Protein AF-A0A087TES3-F1 (afdb_monomer_lite)

InterPro domains:
  IPR001590 Peptidase M12B, ADAM/reprolysin [PF01421] (26-233)
  IPR001590 Peptidase M12B, ADAM/reprolysin [PS50215] (26-233)
  IPR024079 Metallopeptidase, catalytic domain superfamily [G3DSA:3.40.390.10] (14-232)
  IPR034027 Reprolysin domain, adamalysin-type [cd04269] (26-231)

Secondary structure (DSSP, 8-state):
-----------PPP-PPPP-TTTS-EEEEEEEEE-HHHHHHHT--HHHHHHHHHHHHHHHHHHHHTTTEEEEEEEEEE-TTS-SS---S-HHHHHHHHHHHHHHTS-----SEEEEEESSPPSTT--EEE-TT-TTSTT-EEEEE---TT-HHHHHHHHHHHHHHHTTPPPBP-STTSSS-S----SSSS--TTBSSTTTTTTPPP-S--HHHHHHHHHHHHTTTTGGGGSPTT-------TTSS---TT-

Radius of gyration: 21.71 Å; chains: 1; bounding box: 46×76×68 Å

Structure (mmCIF, N/CA/C/O backbone):
data_AF-A0A087TES3-F1
#
_entry.id   AF-A0A087TES3-F1
#
loop_
_atom_site.group_PDB
_atom_site.id
_atom_site.type_symbol
_atom_site.label_atom_id
_atom_site.label_alt_id
_atom_site.label_comp_id
_atom_site.label_asym_id
_atom_site.label_entity_id
_atom_site.label_seq_id
_atom_site.pdbx_PDB_ins_code
_atom_site.Cartn_x
_atom_site.Cartn_y
_atom_site.Cartn_z
_atom_site.occupancy
_atom_site.B_iso_or_equiv
_atom_site.auth_seq_id
_atom_site.auth_comp_id
_atom_site.auth_asym_id
_atom_site.auth_atom_id
_atom_site.pdbx_PDB_model_num
ATOM 1 N N . MET A 1 1 ? -0.350 -56.317 -49.310 1.00 41.78 1 MET A N 1
ATOM 2 C CA . MET A 1 1 ? 0.599 -55.662 -48.391 1.00 41.78 1 MET A CA 1
ATOM 3 C C . MET A 1 1 ? 1.110 -54.421 -49.113 1.00 41.78 1 MET A C 1
ATOM 5 O O . MET A 1 1 ? 1.985 -54.574 -49.940 1.00 41.78 1 MET A O 1
ATOM 9 N N . HIS A 1 2 ? 0.482 -53.255 -48.928 1.00 31.23 2 HIS A N 1
ATOM 10 C CA . HIS A 1 2 ? 1.019 -51.956 -49.359 1.00 31.23 2 HIS A CA 1
ATOM 11 C C . HIS A 1 2 ? 0.448 -50.851 -48.466 1.00 31.23 2 HIS A C 1
ATOM 13 O O . HIS A 1 2 ? -0.706 -50.909 -48.043 1.00 31.23 2 HIS A O 1
ATOM 19 N N . GLU A 1 3 ? 1.343 -49.942 -48.106 1.00 33.75 3 GLU A N 1
ATOM 20 C CA . GLU A 1 3 ? 1.380 -49.150 -46.883 1.00 33.75 3 GLU A CA 1
ATOM 21 C C . GLU A 1 3 ? 0.480 -47.912 -46.910 1.00 33.75 3 GLU A C 1
ATOM 23 O O . GLU A 1 3 ? 0.323 -47.236 -47.926 1.00 33.75 3 GLU A O 1
ATOM 28 N N . TRP A 1 4 ? -0.062 -47.588 -45.738 1.00 35.50 4 TRP A N 1
ATOM 29 C CA . TRP A 1 4 ? -0.696 -46.311 -45.444 1.00 35.50 4 TRP A CA 1
ATOM 30 C C . TRP A 1 4 ? 0.383 -45.247 -45.227 1.00 35.50 4 TRP A C 1
ATOM 32 O O . TRP A 1 4 ? 1.242 -45.403 -44.364 1.00 35.50 4 TRP A O 1
ATOM 42 N N . GLY A 1 5 ? 0.314 -44.140 -45.966 1.00 35.38 5 GLY A N 1
ATOM 43 C CA . GLY A 1 5 ? 1.237 -43.016 -45.820 1.00 35.38 5 GLY A CA 1
ATOM 44 C C . GLY A 1 5 ? 0.529 -41.675 -45.962 1.00 35.38 5 GLY A C 1
ATOM 45 O O . GLY A 1 5 ? 0.736 -40.966 -46.944 1.00 35.38 5 GLY A O 1
ATOM 46 N N . PHE A 1 6 ? -0.303 -41.306 -44.983 1.00 42.19 6 PHE A N 1
ATOM 47 C CA . PHE A 1 6 ? -0.777 -39.928 -44.848 1.00 42.19 6 PHE A CA 1
ATOM 48 C C . PHE A 1 6 ? 0.408 -39.038 -44.455 1.00 42.19 6 PHE A C 1
ATOM 50 O O . PHE A 1 6 ? 0.826 -39.002 -43.299 1.00 42.19 6 PHE A O 1
ATOM 57 N N . LYS A 1 7 ? 0.966 -38.302 -45.421 1.00 41.94 7 LYS A N 1
ATOM 58 C CA . LYS A 1 7 ? 1.893 -37.201 -45.139 1.00 41.94 7 LYS A CA 1
ATOM 59 C C . LYS A 1 7 ? 1.103 -36.055 -44.506 1.00 41.94 7 LYS A C 1
ATOM 61 O O . LYS A 1 7 ? 0.568 -35.197 -45.202 1.00 41.94 7 LYS A O 1
ATOM 66 N N . GLN A 1 8 ? 1.024 -36.047 -43.178 1.00 44.81 8 GLN A N 1
ATOM 67 C CA . GLN A 1 8 ? 0.614 -34.870 -42.419 1.00 44.81 8 GLN A CA 1
ATOM 68 C C . GLN A 1 8 ? 1.648 -33.765 -42.667 1.00 44.81 8 GLN A C 1
ATOM 70 O O . GLN A 1 8 ? 2.772 -33.806 -42.162 1.00 44.81 8 GLN A O 1
ATOM 75 N N . PHE A 1 9 ? 1.278 -32.774 -43.475 1.00 42.38 9 PHE A N 1
ATOM 76 C CA . PHE A 1 9 ? 2.000 -31.512 -43.544 1.00 42.38 9 PHE A CA 1
ATOM 77 C C . PHE A 1 9 ? 1.893 -30.844 -42.173 1.00 42.38 9 PHE A C 1
ATOM 79 O O . PHE A 1 9 ? 0.874 -30.252 -41.825 1.00 42.38 9 PHE A O 1
ATOM 86 N N . ARG A 1 10 ? 2.945 -30.976 -41.363 1.00 44.25 10 ARG A N 1
ATOM 87 C CA . ARG A 1 10 ? 3.085 -30.270 -40.091 1.00 44.25 10 ARG A CA 1
ATOM 88 C C . ARG A 1 10 ? 3.356 -28.799 -40.416 1.00 44.25 10 ARG A C 1
ATOM 90 O O . ARG A 1 10 ? 4.508 -28.387 -40.543 1.00 44.25 10 ARG A O 1
ATOM 97 N N . ILE A 1 11 ? 2.290 -28.028 -40.633 1.00 49.66 11 ILE A N 1
ATOM 98 C CA . ILE A 1 11 ? 2.357 -26.567 -40.719 1.00 49.66 11 ILE A CA 1
ATOM 99 C C . ILE A 1 11 ? 2.971 -26.112 -39.395 1.00 49.66 11 ILE A C 1
ATOM 101 O O . ILE A 1 11 ? 2.380 -26.306 -38.334 1.00 49.66 11 ILE A O 1
ATOM 105 N N . ARG A 1 12 ? 4.204 -25.592 -39.432 1.00 45.44 12 ARG A N 1
ATOM 106 C CA . ARG A 1 12 ? 4.802 -24.974 -38.247 1.00 45.44 12 ARG A CA 1
ATOM 107 C C . ARG A 1 12 ? 3.881 -23.815 -37.861 1.00 45.44 12 ARG A C 1
ATOM 109 O O . ARG A 1 12 ? 3.647 -22.967 -38.726 1.00 45.44 12 ARG A O 1
ATOM 116 N N . PRO A 1 13 ? 3.337 -23.769 -36.632 1.00 52.22 13 PRO A N 1
ATOM 117 C CA . PRO A 1 13 ? 2.572 -22.608 -36.215 1.00 52.22 13 PRO A CA 1
ATOM 118 C C . PRO A 1 13 ? 3.471 -21.376 -36.380 1.00 52.22 13 PRO A C 1
ATOM 120 O O . PRO A 1 13 ? 4.676 -21.470 -36.109 1.00 52.22 13 PRO A O 1
ATOM 123 N N . PRO A 1 14 ? 2.940 -20.245 -36.875 1.00 48.09 14 PRO A N 1
ATOM 124 C CA . PRO A 1 14 ? 3.724 -19.024 -36.973 1.00 48.09 14 PRO A CA 1
ATOM 125 C C . PRO A 1 14 ? 4.332 -18.735 -35.600 1.00 48.09 14 PRO A C 1
ATOM 127 O O . PRO A 1 14 ? 3.655 -18.878 -34.580 1.00 48.09 14 PRO A O 1
ATOM 130 N N . THR A 1 15 ? 5.615 -18.372 -35.562 1.00 49.16 15 THR A N 1
ATOM 131 C CA . THR A 1 15 ? 6.293 -17.943 -34.334 1.00 49.16 15 THR A CA 1
ATOM 132 C C . THR A 1 15 ? 5.505 -16.786 -33.731 1.00 49.16 15 THR A C 1
ATOM 134 O O . THR A 1 15 ? 5.569 -15.657 -34.218 1.00 49.16 15 THR A O 1
ATOM 137 N N . ARG A 1 16 ? 4.687 -17.089 -32.719 1.00 54.03 16 ARG A N 1
ATOM 138 C CA . ARG A 1 16 ? 3.768 -16.136 -32.099 1.00 54.03 16 ARG A CA 1
ATOM 139 C C . ARG A 1 16 ? 4.600 -15.186 -31.242 1.00 54.03 16 ARG A C 1
ATOM 141 O O . ARG A 1 16 ? 5.299 -15.614 -30.326 1.00 54.03 16 ARG A O 1
ATOM 148 N N . ILE A 1 17 ? 4.564 -13.900 -31.575 1.00 56.28 17 ILE A N 1
ATOM 149 C CA . ILE A 1 17 ? 5.279 -12.853 -30.842 1.00 56.28 17 ILE A CA 1
ATOM 150 C C . ILE A 1 17 ? 4.643 -12.746 -29.447 1.00 56.28 17 ILE A C 1
ATOM 152 O 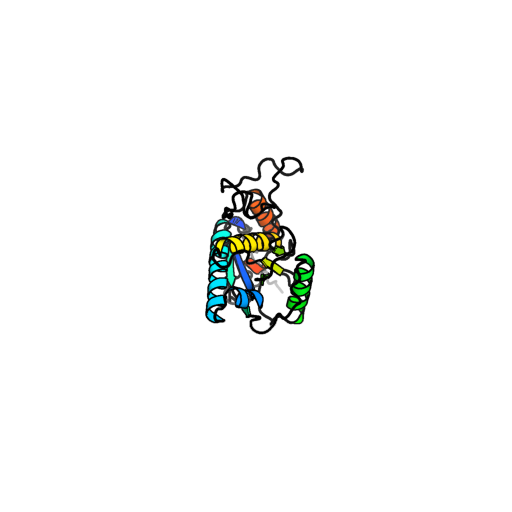O . ILE A 1 17 ? 3.428 -12.567 -29.341 1.00 56.28 17 ILE A O 1
ATOM 156 N N . LYS A 1 18 ? 5.438 -12.883 -28.373 1.00 59.34 18 LYS A N 1
ATOM 157 C CA . LYS A 1 18 ? 4.962 -12.630 -27.001 1.00 59.34 18 LYS A CA 1
ATOM 158 C C . LYS A 1 18 ? 4.405 -11.204 -26.940 1.00 59.34 18 LYS A C 1
ATOM 160 O O . LYS A 1 18 ? 5.084 -10.274 -27.372 1.00 59.34 18 LYS A O 1
ATOM 165 N N . ARG A 1 19 ? 3.178 -11.032 -26.431 1.00 65.38 19 ARG A N 1
ATOM 166 C CA . ARG A 1 19 ? 2.572 -9.700 -26.265 1.00 65.38 19 ARG A CA 1
ATOM 167 C C . ARG A 1 19 ? 3.474 -8.844 -25.376 1.00 65.38 19 ARG A C 1
ATOM 169 O O . ARG A 1 19 ? 4.011 -9.336 -24.386 1.00 65.38 19 ARG A O 1
ATOM 176 N N . ASP A 1 20 ? 3.642 -7.578 -25.738 1.00 77.69 20 ASP A N 1
ATOM 177 C CA . ASP A 1 20 ? 4.423 -6.644 -24.936 1.00 77.69 20 ASP A CA 1
ATOM 178 C C . ASP A 1 20 ? 3.703 -6.389 -23.606 1.00 77.69 20 ASP A C 1
ATOM 180 O O . ASP A 1 20 ? 2.611 -5.821 -23.585 1.00 77.69 20 ASP A O 1
ATOM 184 N N . VAL A 1 21 ? 4.320 -6.796 -22.493 1.00 79.19 21 VAL A N 1
ATOM 185 C CA . VAL A 1 21 ? 3.784 -6.630 -21.127 1.00 79.19 21 VAL A CA 1
ATOM 186 C C . VAL A 1 21 ? 3.430 -5.175 -20.795 1.00 79.19 21 VAL A C 1
ATOM 188 O O . VAL A 1 21 ? 2.586 -4.921 -19.939 1.00 79.19 21 VAL A O 1
ATOM 191 N N . ARG A 1 22 ? 4.027 -4.209 -21.507 1.00 80.00 22 ARG A N 1
ATOM 192 C CA . ARG A 1 22 ? 3.742 -2.773 -21.366 1.00 80.00 22 ARG A CA 1
ATOM 193 C C . ARG A 1 22 ? 2.363 -2.373 -21.899 1.00 80.00 22 ARG A C 1
ATOM 195 O O . ARG A 1 22 ? 1.787 -1.399 -21.420 1.00 80.00 22 ARG A O 1
ATOM 202 N N . GLN A 1 23 ? 1.848 -3.100 -22.890 1.00 80.69 23 GLN A N 1
ATOM 203 C CA . GLN A 1 23 ? 0.611 -2.767 -23.609 1.00 80.69 23 GLN A CA 1
ATOM 204 C C . GLN A 1 23 ? -0.625 -3.485 -23.058 1.00 80.69 23 GLN A C 1
ATOM 206 O O . GLN A 1 23 ? -1.748 -3.146 -23.420 1.00 80.69 23 GLN A O 1
ATOM 211 N N . VAL A 1 24 ? -0.431 -4.492 -22.208 1.00 86.81 24 VAL A N 1
ATOM 212 C CA . VAL A 1 24 ? -1.524 -5.269 -21.620 1.00 86.81 24 VAL A CA 1
ATOM 213 C C . VAL A 1 24 ? -1.997 -4.587 -20.336 1.00 86.81 24 VAL A C 1
ATOM 215 O O . VAL A 1 24 ? -1.185 -4.047 -19.582 1.00 86.81 24 VAL A O 1
ATOM 218 N N . TYR A 1 25 ? -3.310 -4.604 -20.095 1.00 90.06 25 TYR A N 1
ATOM 219 C CA . TYR A 1 25 ? -3.882 -4.193 -18.814 1.00 90.06 25 TYR A CA 1
ATOM 220 C C . TYR A 1 25 ? -3.610 -5.249 -17.751 1.00 90.06 25 TYR A C 1
ATOM 222 O O . TYR A 1 25 ? -3.813 -6.437 -17.995 1.00 90.06 25 TYR A O 1
ATOM 230 N N . LYS A 1 26 ? -3.177 -4.790 -16.581 1.00 94.06 26 LYS A N 1
ATOM 231 C CA . LYS A 1 26 ? -2.996 -5.613 -15.389 1.00 94.06 26 LYS A CA 1
ATOM 232 C C . LYS A 1 26 ? -4.057 -5.246 -14.356 1.00 94.06 26 LYS A C 1
ATOM 234 O O . LYS A 1 26 ? -4.513 -4.101 -14.333 1.00 94.06 26 LYS A O 1
ATOM 239 N N . PHE A 1 27 ? -4.424 -6.183 -13.501 1.00 95.81 27 PHE A N 1
ATOM 240 C CA . PHE A 1 27 ? -5.359 -5.993 -12.401 1.00 95.81 27 PHE A CA 1
ATOM 241 C C . PHE A 1 27 ? -4.704 -6.503 -11.124 1.00 95.81 27 PHE A C 1
ATOM 243 O O . PHE A 1 27 ? -4.089 -7.554 -11.146 1.00 95.81 27 PHE A O 1
ATOM 250 N N . ILE A 1 28 ? -4.797 -5.734 -10.046 1.00 97.50 28 ILE A N 1
ATOM 251 C CA . ILE A 1 28 ? -4.399 -6.145 -8.703 1.00 97.50 28 ILE A CA 1
ATOM 252 C C . ILE A 1 28 ? -5.690 -6.420 -7.940 1.00 97.50 28 ILE A C 1
ATOM 254 O O . ILE A 1 28 ? -6.452 -5.490 -7.654 1.00 97.50 28 ILE A O 1
ATOM 258 N N . GLU A 1 29 ? -5.934 -7.685 -7.626 1.00 97.25 29 GLU A N 1
ATOM 259 C CA . GLU A 1 29 ? -7.001 -8.145 -6.743 1.00 97.25 29 GLU A CA 1
ATOM 260 C C . GLU A 1 29 ? -6.565 -7.956 -5.283 1.00 97.25 29 GLU A C 1
ATOM 262 O O . GLU A 1 29 ? -5.797 -8.737 -4.720 1.00 97.25 29 GLU A O 1
ATOM 267 N N . LEU A 1 30 ? -7.033 -6.876 -4.661 1.00 97.94 30 LEU A N 1
ATOM 268 C CA . LEU A 1 30 ? -6.617 -6.457 -3.329 1.00 97.94 30 LEU A CA 1
ATOM 269 C C . LEU A 1 30 ? -7.603 -6.932 -2.257 1.00 97.94 30 LEU A C 1
ATOM 271 O O . LEU A 1 30 ? -8.801 -6.638 -2.320 1.00 97.94 30 LEU A O 1
ATOM 275 N N . ALA A 1 31 ? -7.089 -7.606 -1.230 1.00 97.88 31 ALA A N 1
ATOM 276 C CA . ALA A 1 31 ? -7.796 -7.772 0.034 1.00 97.88 31 ALA A CA 1
ATOM 277 C C . ALA A 1 31 ? -7.446 -6.621 0.978 1.00 97.88 31 ALA A C 1
ATOM 279 O O . ALA A 1 31 ? -6.282 -6.402 1.305 1.00 97.88 31 ALA A O 1
ATOM 280 N N . LEU A 1 32 ? -8.462 -5.899 1.427 1.00 98.50 32 LEU A N 1
ATOM 281 C CA . LEU A 1 32 ? -8.322 -4.771 2.330 1.00 98.50 32 LEU A CA 1
ATOM 282 C C . LEU A 1 32 ? -8.654 -5.192 3.761 1.00 98.50 32 LEU A C 1
ATOM 284 O O . LEU A 1 32 ? -9.702 -5.788 4.011 1.00 98.50 32 LEU A O 1
ATOM 288 N N . VAL A 1 33 ? -7.793 -4.822 4.699 1.00 98.44 33 VAL A N 1
ATOM 289 C CA . VAL A 1 33 ? -8.032 -4.945 6.136 1.00 98.44 33 VAL A CA 1
ATOM 290 C C . VAL A 1 33 ? -8.049 -3.545 6.745 1.00 98.44 33 VAL A C 1
ATOM 292 O O . VAL A 1 33 ? -7.185 -2.722 6.442 1.00 98.44 33 VAL A O 1
ATOM 295 N N . ILE A 1 34 ? -9.044 -3.267 7.582 1.00 98.44 34 ILE A N 1
ATOM 296 C CA . ILE A 1 34 ? -9.235 -1.976 8.252 1.00 98.44 34 ILE A CA 1
ATOM 297 C C . ILE A 1 34 ? -9.207 -2.223 9.760 1.00 98.44 34 ILE A C 1
ATOM 299 O O . ILE A 1 34 ? -10.064 -2.954 10.274 1.00 98.44 34 ILE A O 1
ATOM 303 N N . ASP A 1 35 ? -8.220 -1.641 10.442 1.00 97.75 35 ASP A N 1
ATOM 304 C CA . ASP A 1 35 ? -8.009 -1.829 11.881 1.00 97.75 35 ASP A CA 1
ATOM 305 C C . ASP A 1 35 ? -9.047 -1.093 12.741 1.00 97.75 35 ASP A C 1
ATOM 307 O O . ASP A 1 35 ? -9.858 -0.315 12.239 1.00 97.75 35 ASP A O 1
ATOM 311 N N . GLN A 1 36 ? -9.042 -1.349 14.048 1.00 97.19 36 GLN A N 1
ATOM 312 C CA . GLN A 1 36 ? -9.956 -0.706 14.989 1.00 97.19 36 GLN A CA 1
ATOM 313 C C . GLN A 1 36 ? -9.752 0.815 15.048 1.00 97.19 36 GLN A C 1
ATOM 315 O O . GLN A 1 36 ? -10.733 1.563 15.087 1.00 97.19 36 GLN A O 1
ATOM 320 N N . ALA A 1 37 ? -8.502 1.285 15.016 1.00 96.81 37 ALA A N 1
ATOM 321 C CA . ALA A 1 37 ? -8.183 2.705 15.148 1.00 96.81 37 ALA A CA 1
ATOM 322 C C . ALA A 1 37 ? -8.759 3.548 13.998 1.00 96.81 37 ALA A C 1
ATOM 324 O O . ALA A 1 37 ? -9.164 4.689 14.215 1.00 96.81 37 ALA A O 1
ATOM 325 N N . MET A 1 38 ? -8.892 2.984 12.792 1.00 96.69 38 MET A N 1
ATOM 326 C CA . MET A 1 38 ? -9.598 3.633 11.679 1.00 96.69 38 MET A CA 1
ATOM 327 C C . MET A 1 38 ? -11.049 4.002 12.020 1.00 96.69 38 MET A C 1
ATOM 329 O O . MET A 1 38 ? -11.531 5.045 11.568 1.00 96.69 38 MET A O 1
ATOM 333 N N . PHE A 1 39 ? -11.742 3.174 12.811 1.00 96.25 39 PHE A N 1
ATOM 334 C CA . PHE A 1 39 ? -13.114 3.441 13.258 1.00 96.25 39 PHE A CA 1
ATOM 335 C C . PHE A 1 39 ? -13.146 4.458 14.399 1.00 96.25 39 PHE A C 1
ATOM 337 O O . PHE A 1 39 ? -13.971 5.373 14.382 1.00 96.25 39 PHE A O 1
ATOM 344 N N . GLU A 1 40 ? -12.235 4.324 15.362 1.00 95.31 40 GLU A N 1
ATOM 345 C CA . GLU A 1 40 ? -12.148 5.210 16.528 1.00 95.31 40 GLU A CA 1
ATOM 346 C C . GLU A 1 40 ? -11.819 6.650 16.120 1.00 95.31 40 GLU A C 1
ATOM 348 O O . GLU A 1 40 ? -12.511 7.579 16.536 1.00 95.31 40 GLU A O 1
ATOM 353 N N . ASN A 1 41 ? -10.838 6.838 15.234 1.00 95.12 41 ASN A N 1
ATOM 354 C CA . ASN A 1 41 ? -10.397 8.163 14.793 1.00 95.12 41 ASN A CA 1
ATOM 355 C C . ASN A 1 41 ? -11.465 8.913 13.983 1.00 95.12 41 ASN A C 1
ATOM 357 O O . ASN A 1 41 ? -11.514 10.141 14.015 1.00 95.12 41 ASN A O 1
ATOM 361 N N . ARG A 1 42 ? -12.323 8.188 13.255 1.00 93.56 42 ARG A N 1
ATOM 362 C CA . ARG A 1 42 ? -13.414 8.775 12.456 1.00 93.56 42 ARG A CA 1
ATOM 363 C C . ARG A 1 42 ? -14.704 8.971 13.243 1.00 93.56 42 ARG A C 1
ATOM 365 O O . ARG A 1 42 ? -15.580 9.687 12.765 1.00 93.56 42 ARG A O 1
ATOM 372 N N . ASN A 1 43 ? -14.852 8.317 14.399 1.00 91.00 43 ASN A N 1
ATOM 373 C CA . ASN A 1 43 ? -16.085 8.299 15.193 1.00 91.00 43 ASN A CA 1
ATOM 374 C C . ASN A 1 43 ? -17.346 8.086 14.325 1.00 91.00 43 ASN A C 1
ATOM 376 O O . ASN A 1 43 ? -18.330 8.818 14.429 1.00 91.00 43 ASN A O 1
ATOM 380 N N . SER A 1 44 ? -17.262 7.126 13.402 1.00 89.56 44 SER A N 1
ATOM 381 C CA . SER A 1 44 ? -18.227 6.933 12.314 1.00 89.56 44 SER A CA 1
ATOM 382 C C . SER A 1 44 ? -18.719 5.490 12.245 1.00 89.56 44 SER A C 1
ATOM 384 O O . SER A 1 44 ? -18.156 4.573 12.850 1.00 89.56 44 SER A O 1
ATOM 386 N N . THR A 1 45 ? -19.799 5.270 11.501 1.00 93.06 45 THR A N 1
ATOM 387 C CA . THR A 1 45 ? -20.369 3.936 11.311 1.00 93.06 45 THR A CA 1
ATOM 388 C C . THR A 1 45 ? -19.457 3.049 10.464 1.00 93.06 45 THR A C 1
ATOM 390 O O . THR A 1 45 ? -18.647 3.515 9.663 1.00 93.06 45 THR A O 1
ATOM 393 N N . ARG A 1 46 ? -19.643 1.727 10.570 1.00 94.38 46 ARG A N 1
ATOM 394 C CA . ARG A 1 46 ? -18.904 0.760 9.745 1.00 94.38 46 ARG A CA 1
ATOM 395 C C . ARG A 1 46 ? -19.022 1.054 8.246 1.00 94.38 46 ARG A C 1
ATOM 397 O O . ARG A 1 46 ? -18.049 0.887 7.521 1.00 94.38 46 ARG A O 1
ATOM 404 N N . ALA A 1 47 ? -20.204 1.465 7.788 1.00 94.94 47 ALA A N 1
ATOM 405 C CA . ALA A 1 47 ? -20.451 1.753 6.379 1.00 94.94 47 ALA A CA 1
ATOM 406 C C . ALA A 1 47 ? -19.661 2.977 5.894 1.00 94.94 47 ALA A C 1
ATOM 408 O O . ALA A 1 47 ? -19.091 2.934 4.807 1.00 94.94 47 ALA A O 1
ATOM 409 N N . GLU A 1 48 ? -19.581 4.029 6.709 1.00 95.00 48 GLU A N 1
ATOM 410 C CA . GLU A 1 48 ? -18.828 5.248 6.392 1.00 95.00 48 GLU A CA 1
ATOM 411 C C . GLU A 1 48 ? -17.324 4.974 6.341 1.00 95.00 48 GLU A C 1
ATOM 413 O O . GLU A 1 48 ? -16.684 5.305 5.351 1.00 95.00 48 GLU A O 1
ATOM 418 N N . VAL A 1 49 ? -16.774 4.264 7.331 1.00 96.38 49 VAL A N 1
ATOM 419 C CA . VAL A 1 49 ? -15.337 3.928 7.357 1.00 96.38 49 VAL A CA 1
ATOM 420 C C . VAL A 1 49 ? -14.946 3.037 6.174 1.00 96.38 49 VAL A C 1
ATOM 422 O O . VAL A 1 49 ? -13.895 3.233 5.566 1.00 96.38 49 VAL A O 1
ATOM 425 N N . VAL A 1 50 ? -15.799 2.077 5.797 1.00 96.62 50 VAL A N 1
ATOM 426 C CA . VAL A 1 50 ? -15.575 1.271 4.587 1.00 96.62 50 VAL A CA 1
ATOM 427 C C . VAL A 1 50 ? -15.663 2.143 3.333 1.00 96.62 50 VAL A C 1
ATOM 429 O O . VAL A 1 50 ? -14.809 2.022 2.461 1.00 96.62 50 VAL A O 1
ATOM 432 N N . SER A 1 51 ? -16.649 3.038 3.236 1.00 95.56 51 SER A N 1
ATOM 433 C CA . SER A 1 51 ? -16.782 3.970 2.108 1.00 95.56 51 SER A CA 1
ATOM 434 C C . SER A 1 51 ? -15.550 4.868 1.956 1.00 95.56 51 SER A C 1
ATOM 436 O O . SER A 1 51 ? -15.055 5.053 0.845 1.00 95.56 51 SER A O 1
ATOM 438 N N . ASP A 1 52 ? -15.010 5.387 3.056 1.00 95.44 52 ASP A N 1
ATOM 439 C CA . ASP A 1 52 ? -13.770 6.168 3.078 1.00 95.44 52 ASP A CA 1
ATOM 440 C C . ASP A 1 52 ? -12.571 5.349 2.600 1.00 95.44 52 ASP A C 1
ATOM 442 O O . ASP A 1 52 ? -11.805 5.795 1.745 1.00 95.44 52 ASP A O 1
ATOM 446 N N . ALA A 1 53 ? -12.429 4.115 3.085 1.00 97.12 53 ALA A N 1
ATOM 447 C CA . ALA A 1 53 ? -11.344 3.240 2.660 1.00 97.12 53 ALA A CA 1
ATOM 448 C C . ALA A 1 53 ? -11.432 2.885 1.162 1.00 97.12 53 ALA A C 1
ATOM 450 O O . ALA A 1 53 ? -10.416 2.824 0.469 1.00 97.12 53 ALA A O 1
ATOM 451 N N . ILE A 1 54 ? -12.643 2.723 0.622 1.00 96.06 54 ILE A N 1
ATOM 452 C CA . ILE A 1 54 ? -12.851 2.551 -0.822 1.00 96.06 54 ILE A CA 1
ATOM 453 C C . ILE A 1 54 ? -12.509 3.833 -1.598 1.00 96.06 54 ILE A C 1
ATOM 455 O O . ILE A 1 54 ? -11.930 3.743 -2.679 1.00 96.06 54 ILE A O 1
ATOM 459 N N . GLN A 1 55 ? -12.801 5.025 -1.067 1.00 95.88 55 GLN A N 1
ATOM 460 C CA . GLN A 1 55 ? -12.385 6.291 -1.689 1.00 95.88 55 GLN A CA 1
ATOM 461 C C . GLN A 1 55 ? -10.859 6.419 -1.762 1.00 95.88 55 GLN A C 1
ATOM 463 O O . GLN A 1 55 ? -10.334 6.764 -2.821 1.00 95.88 55 GLN A O 1
ATOM 468 N N . ILE A 1 56 ? -10.150 6.055 -0.690 1.00 97.44 56 ILE A N 1
ATOM 469 C CA . ILE A 1 56 ? -8.682 5.966 -0.679 1.00 97.44 56 ILE A CA 1
ATOM 470 C C . ILE A 1 56 ? -8.200 5.042 -1.807 1.00 97.44 56 ILE A C 1
ATOM 472 O O . ILE A 1 56 ? -7.329 5.412 -2.595 1.00 97.44 56 ILE A O 1
ATOM 476 N N . LEU A 1 57 ? -8.798 3.856 -1.949 1.00 97.69 57 LEU A N 1
ATOM 477 C CA . LEU A 1 57 ? -8.402 2.899 -2.985 1.00 97.69 57 LEU A CA 1
ATOM 478 C C . LEU A 1 57 ? -8.794 3.322 -4.407 1.00 97.69 57 LEU A C 1
ATOM 480 O O . LEU A 1 57 ? -8.117 2.937 -5.359 1.00 97.69 57 LEU A O 1
ATOM 484 N N . ASN A 1 58 ? -9.813 4.164 -4.579 1.00 96.31 58 ASN A N 1
ATOM 485 C CA . ASN A 1 58 ? -10.096 4.792 -5.871 1.00 96.31 58 ASN A CA 1
ATOM 486 C C . ASN A 1 58 ? -8.966 5.750 -6.291 1.00 96.31 58 ASN A C 1
ATOM 488 O O . ASN A 1 58 ? -8.629 5.805 -7.476 1.00 96.31 58 ASN A O 1
ATOM 492 N N . CYS A 1 59 ? -8.344 6.466 -5.345 1.00 96.12 59 CYS A N 1
ATOM 493 C CA . CYS A 1 59 ? -7.132 7.249 -5.613 1.00 96.12 59 CYS A CA 1
ATOM 494 C C . CYS A 1 59 ? -5.953 6.337 -5.986 1.00 96.12 59 CYS A C 1
ATOM 496 O O . CYS A 1 59 ? -5.257 6.616 -6.959 1.00 96.12 59 CYS A O 1
ATOM 498 N N . VAL A 1 60 ? -5.784 5.208 -5.290 1.00 97.94 60 VAL A N 1
ATOM 499 C CA . VAL A 1 60 ? -4.765 4.197 -5.631 1.00 97.94 60 VAL A CA 1
ATOM 500 C C . VAL A 1 60 ? -4.963 3.660 -7.059 1.00 97.94 60 VAL A C 1
ATOM 502 O O . VAL A 1 60 ? -4.016 3.644 -7.846 1.00 97.94 60 VAL A O 1
ATOM 505 N N . ASP A 1 61 ? -6.190 3.281 -7.447 1.00 96.94 61 ASP A N 1
ATOM 506 C CA . ASP A 1 61 ? -6.507 2.863 -8.827 1.00 96.94 61 ASP A CA 1
ATOM 507 C C . ASP A 1 61 ? -6.157 3.966 -9.832 1.00 96.94 61 ASP A C 1
ATOM 509 O O . ASP A 1 61 ? -5.593 3.683 -10.888 1.00 96.94 61 ASP A O 1
ATOM 513 N N . MET A 1 62 ? -6.449 5.230 -9.509 1.00 95.94 62 MET A N 1
ATOM 514 C CA . MET A 1 62 ? -6.100 6.363 -10.365 1.00 95.94 62 MET A CA 1
ATOM 515 C C . MET A 1 62 ? -4.586 6.470 -10.594 1.00 95.94 62 MET A C 1
ATOM 517 O O . MET A 1 62 ? -4.173 6.680 -11.735 1.00 95.94 62 MET A O 1
ATOM 521 N N . TYR A 1 63 ? -3.764 6.282 -9.561 1.00 95.50 63 TYR A N 1
ATOM 522 C CA . TYR A 1 63 ? -2.305 6.355 -9.685 1.00 95.50 63 TYR A CA 1
ATOM 523 C C . TYR A 1 63 ? -1.754 5.184 -10.511 1.00 95.50 63 TYR A C 1
ATOM 525 O O . TYR A 1 63 ? -0.953 5.388 -11.426 1.00 95.50 63 TYR A O 1
ATOM 533 N N . PHE A 1 64 ? -2.254 3.961 -10.299 1.00 97.00 64 PHE A N 1
ATOM 534 C CA . PHE A 1 64 ? -1.843 2.784 -11.077 1.00 97.00 64 PHE A CA 1
ATOM 535 C C . PHE A 1 64 ? -2.299 2.803 -12.544 1.00 97.00 64 PHE A C 1
ATOM 537 O O . PHE A 1 64 ? -1.658 2.177 -13.399 1.00 97.00 64 PHE A O 1
ATOM 544 N N . ARG A 1 65 ? -3.345 3.566 -12.894 1.00 94.50 65 ARG A N 1
ATOM 545 C CA . ARG A 1 65 ? -3.748 3.738 -14.303 1.00 94.50 65 ARG A CA 1
ATOM 546 C C . ARG A 1 65 ? -2.641 4.339 -15.161 1.00 94.50 65 ARG A C 1
ATOM 548 O O . ARG A 1 65 ? -2.589 4.024 -16.349 1.00 94.50 65 ARG A O 1
ATOM 555 N N . THR A 1 66 ? -1.738 5.131 -14.578 1.00 92.50 66 THR A N 1
ATOM 556 C CA . THR A 1 66 ? -0.574 5.693 -15.289 1.00 92.50 66 THR A CA 1
ATOM 557 C C . THR A 1 66 ? 0.373 4.607 -15.824 1.00 92.50 66 THR A C 1
ATOM 559 O O . THR A 1 66 ? 1.124 4.860 -16.763 1.00 92.50 66 THR A O 1
ATOM 562 N N . VAL A 1 67 ? 0.288 3.374 -15.299 1.00 92.75 67 VAL A N 1
ATOM 563 C CA . VAL A 1 67 ? 1.150 2.231 -15.660 1.00 92.75 67 VAL A CA 1
ATOM 564 C C . VAL A 1 67 ? 0.384 1.045 -16.263 1.00 92.75 67 VAL A C 1
ATOM 566 O O . VAL A 1 67 ? 0.871 -0.094 -16.290 1.00 92.75 67 VAL A O 1
ATOM 569 N N . ASN A 1 68 ? -0.815 1.303 -16.799 1.00 93.50 68 ASN A N 1
ATOM 570 C CA . ASN A 1 68 ? -1.724 0.291 -17.354 1.00 93.50 68 ASN A CA 1
ATOM 571 C C . ASN A 1 68 ? -2.054 -0.828 -16.348 1.00 93.50 68 ASN A C 1
ATOM 573 O O . ASN A 1 68 ? -2.137 -2.002 -16.729 1.00 93.50 68 ASN A O 1
ATOM 577 N N . THR A 1 69 ? -2.221 -0.470 -15.076 1.00 95.88 69 THR A N 1
ATOM 578 C CA . THR A 1 69 ? -2.616 -1.383 -14.001 1.00 95.88 69 THR A CA 1
ATOM 579 C C . THR A 1 69 ? -3.858 -0.829 -13.309 1.00 95.88 69 THR A C 1
ATOM 581 O O . THR A 1 69 ? -4.025 0.381 -13.182 1.00 95.88 69 THR A O 1
ATOM 584 N N . ARG A 1 70 ? -4.776 -1.706 -12.920 1.00 96.75 70 ARG A N 1
ATOM 585 C CA . ARG A 1 70 ? -6.001 -1.373 -12.189 1.00 96.75 70 ARG A CA 1
ATOM 586 C C . ARG A 1 70 ? -5.948 -2.015 -10.816 1.00 96.75 70 ARG A C 1
ATOM 588 O O . ARG A 1 70 ? -5.460 -3.133 -10.705 1.00 96.75 70 ARG A O 1
ATOM 595 N N . VAL A 1 71 ? -6.478 -1.350 -9.801 1.00 97.19 71 VAL A N 1
ATOM 596 C CA . VAL A 1 71 ? -6.600 -1.921 -8.453 1.00 97.19 71 VAL A CA 1
ATOM 597 C C . VAL A 1 71 ? -8.070 -2.169 -8.173 1.00 97.19 71 VAL A C 1
ATOM 599 O O . VAL A 1 71 ? -8.907 -1.288 -8.364 1.00 97.19 71 VAL A O 1
ATOM 602 N N . SER A 1 72 ? -8.399 -3.390 -7.767 1.00 95.56 72 SER A N 1
ATOM 603 C CA . SER A 1 72 ? -9.769 -3.804 -7.495 1.00 95.56 72 SER A CA 1
ATOM 604 C C . SER A 1 72 ? -9.848 -4.493 -6.148 1.00 95.56 72 SER A C 1
ATOM 606 O O . SER A 1 72 ? -9.102 -5.425 -5.869 1.00 95.56 72 SER A O 1
ATOM 608 N N . VAL A 1 73 ? -10.770 -4.032 -5.311 1.00 96.38 73 VAL A N 1
ATOM 609 C CA . VAL A 1 73 ? -11.008 -4.632 -4.002 1.00 96.38 73 VAL A CA 1
ATOM 610 C C . VAL A 1 73 ? -11.872 -5.870 -4.173 1.00 96.38 73 VAL A C 1
ATOM 612 O O . VAL A 1 73 ? -13.027 -5.765 -4.581 1.00 96.38 73 VAL A O 1
ATOM 615 N N . VAL A 1 74 ? -11.315 -7.031 -3.843 1.00 95.12 74 VAL A N 1
ATOM 616 C CA . VAL A 1 74 ? -12.021 -8.324 -3.910 1.00 95.12 74 VAL A CA 1
ATOM 617 C C . VAL A 1 74 ? -12.507 -8.794 -2.541 1.00 95.12 74 VAL A C 1
ATOM 619 O O . VAL A 1 74 ? -13.395 -9.637 -2.444 1.00 95.12 74 VAL A O 1
ATOM 622 N N . TYR A 1 75 ? -11.949 -8.234 -1.467 1.00 96.12 75 TYR A N 1
ATOM 623 C CA . TYR A 1 75 ? -12.305 -8.584 -0.098 1.00 96.12 75 TYR A CA 1
ATOM 624 C C . TYR A 1 75 ? -12.070 -7.407 0.846 1.00 96.12 75 TYR A C 1
ATOM 626 O O . TYR A 1 75 ? -11.075 -6.699 0.709 1.00 96.12 75 TYR A O 1
ATOM 634 N N . VAL A 1 76 ? -12.973 -7.216 1.810 1.00 97.56 76 VAL A N 1
ATOM 635 C CA . VAL A 1 76 ? -12.837 -6.215 2.875 1.00 97.56 76 VAL A CA 1
ATOM 636 C C . VAL A 1 76 ? -13.099 -6.879 4.218 1.00 97.56 76 VAL A C 1
ATOM 638 O O . VAL A 1 76 ? -14.181 -7.424 4.448 1.00 97.56 76 VAL A O 1
ATOM 641 N N . GLU A 1 77 ? -12.131 -6.774 5.120 1.00 97.19 77 GLU A N 1
ATOM 642 C CA . GLU A 1 77 ? -12.253 -7.167 6.518 1.00 97.19 77 GLU A CA 1
ATOM 643 C C . GLU A 1 77 ? -12.152 -5.946 7.430 1.00 97.19 77 GLU A C 1
ATOM 645 O O . GLU A 1 77 ? -11.314 -5.069 7.237 1.00 97.19 77 GLU A O 1
ATOM 650 N N . THR A 1 78 ? -13.021 -5.888 8.437 1.00 97.38 78 THR A N 1
ATOM 651 C CA . THR A 1 78 ? -13.132 -4.743 9.346 1.00 97.38 78 THR A CA 1
ATOM 652 C C . THR A 1 78 ? -12.996 -5.197 10.789 1.00 97.38 78 THR A C 1
ATOM 654 O O . THR A 1 78 ? -13.805 -6.014 11.238 1.00 97.38 78 THR A O 1
ATOM 657 N N . TRP A 1 79 ? -12.059 -4.622 11.536 1.00 96.88 79 TRP A N 1
ATOM 658 C CA . TRP A 1 79 ? -11.801 -4.938 12.946 1.00 96.88 79 TRP A CA 1
ATOM 659 C C . TRP A 1 79 ? -12.468 -3.944 13.907 1.00 96.88 79 TRP A C 1
ATOM 661 O O . TRP A 1 79 ? -11.889 -3.511 14.895 1.00 96.88 79 TRP A O 1
ATOM 671 N N . ALA A 1 80 ? -13.731 -3.602 13.643 1.00 91.19 80 ALA A N 1
ATOM 672 C CA . ALA A 1 80 ? -14.464 -2.563 14.378 1.00 91.19 80 ALA A CA 1
ATOM 673 C C . ALA A 1 80 ? -14.662 -2.840 15.886 1.00 91.19 80 ALA A C 1
ATOM 675 O O . ALA A 1 80 ? -15.051 -1.943 16.629 1.00 91.19 80 ALA A O 1
ATOM 676 N N . HIS A 1 81 ? -14.441 -4.076 16.344 1.00 92.56 81 HIS A N 1
ATOM 677 C CA . HIS A 1 81 ? -14.652 -4.499 17.735 1.00 92.56 81 HIS A CA 1
ATOM 678 C C . HIS A 1 81 ? -13.411 -5.150 18.360 1.00 92.56 81 HIS A C 1
ATOM 680 O O . HIS A 1 81 ? -13.537 -5.929 19.305 1.00 92.56 81 HIS A O 1
ATOM 686 N N . GLY A 1 82 ? -12.228 -4.873 17.815 1.00 94.88 82 GLY A N 1
ATOM 687 C CA . GLY A 1 82 ? -10.976 -5.436 18.303 1.00 94.88 82 GLY A CA 1
ATOM 688 C C . GLY A 1 82 ? -10.066 -5.865 17.165 1.00 94.88 82 GLY A C 1
ATOM 689 O O . GLY A 1 82 ? -10.463 -6.681 16.322 1.00 94.88 82 GLY A O 1
ATOM 690 N N . ASP A 1 83 ? -8.836 -5.356 17.184 1.00 97.56 83 ASP A N 1
ATOM 691 C CA . ASP A 1 83 ? -7.785 -5.784 16.265 1.00 97.56 83 ASP A CA 1
ATOM 692 C C . ASP A 1 83 ? -7.541 -7.298 16.373 1.00 97.56 83 ASP A C 1
ATOM 694 O O . ASP A 1 83 ? -7.482 -7.871 17.463 1.00 97.56 83 ASP A O 1
ATOM 698 N N . GLN A 1 84 ? -7.376 -7.963 15.227 1.00 97.56 84 GLN A N 1
ATOM 699 C CA . GLN A 1 84 ? -7.085 -9.405 15.183 1.00 97.56 84 GLN A CA 1
ATOM 700 C C . GLN A 1 84 ? -5.584 -9.721 15.268 1.00 97.56 84 GLN A C 1
ATOM 702 O O . GLN A 1 84 ? -5.187 -10.889 15.377 1.00 97.56 84 GLN A O 1
ATOM 707 N N . ILE A 1 85 ? -4.761 -8.673 15.228 1.00 97.69 85 ILE A N 1
ATOM 708 C CA . ILE A 1 85 ? -3.317 -8.693 15.440 1.00 97.69 85 ILE A CA 1
ATOM 709 C C . ILE A 1 85 ? -2.929 -7.573 16.400 1.00 97.69 85 ILE A C 1
ATOM 711 O O . ILE A 1 85 ? -3.642 -6.586 16.548 1.00 97.69 85 ILE A O 1
ATOM 715 N N . GLU A 1 86 ? -1.752 -7.681 17.001 1.00 97.50 86 GLU A N 1
ATOM 716 C CA . GLU A 1 86 ? -1.172 -6.556 17.723 1.00 97.50 86 GLU A CA 1
ATOM 717 C C . GLU A 1 86 ? -0.585 -5.545 16.725 1.00 97.50 86 GLU A C 1
ATOM 719 O O . GLU A 1 86 ? 0.400 -5.837 16.039 1.00 97.50 86 GLU A O 1
ATOM 724 N N . VAL A 1 87 ? -1.200 -4.362 16.639 1.00 96.56 87 VAL A N 1
ATOM 725 C CA . VAL A 1 87 ? -0.677 -3.216 15.880 1.00 96.56 87 VAL A CA 1
ATOM 726 C C . VAL A 1 87 ? 0.170 -2.358 16.817 1.00 96.56 87 VAL A C 1
ATOM 728 O O . VAL A 1 87 ? -0.364 -1.721 17.728 1.00 96.56 87 VAL A O 1
ATOM 731 N N . THR A 1 88 ? 1.488 -2.379 16.609 1.00 95.62 88 THR A N 1
ATOM 732 C CA . THR A 1 88 ? 2.488 -1.713 17.462 1.00 95.62 88 THR A CA 1
ATOM 733 C C . THR A 1 88 ? 3.059 -0.469 16.781 1.00 95.62 88 THR A C 1
ATOM 735 O O . THR A 1 88 ? 2.920 -0.300 15.574 1.00 95.62 88 THR A O 1
ATOM 738 N N . ALA A 1 89 ? 3.777 0.371 17.532 1.00 95.56 89 ALA A N 1
ATOM 739 C CA . ALA A 1 89 ? 4.496 1.514 16.962 1.00 95.56 89 ALA A CA 1
ATOM 740 C C . ALA A 1 89 ? 5.708 1.116 16.083 1.00 95.56 89 ALA A C 1
ATOM 742 O O . ALA A 1 89 ? 6.248 1.975 15.390 1.00 95.56 89 ALA A O 1
ATOM 743 N N . ASP A 1 90 ? 6.151 -0.152 16.115 1.00 97.00 90 ASP A N 1
ATOM 744 C CA . ASP A 1 90 ? 7.141 -0.708 15.179 1.00 97.00 90 ASP A CA 1
ATOM 745 C C . ASP A 1 90 ? 6.401 -1.245 13.938 1.00 97.00 90 ASP A C 1
ATOM 747 O O . ASP A 1 90 ? 5.686 -2.256 13.996 1.00 97.00 90 ASP A O 1
ATOM 751 N N . VAL A 1 91 ? 6.571 -0.564 12.800 1.00 96.62 91 VAL A N 1
ATOM 752 C CA . VAL A 1 91 ? 5.905 -0.925 11.539 1.00 96.62 91 VAL A CA 1
ATOM 753 C C . VAL A 1 91 ? 6.319 -2.315 11.052 1.00 96.62 91 VAL A C 1
ATOM 755 O O . VAL A 1 91 ? 5.487 -3.078 10.556 1.00 96.62 91 VAL A O 1
ATOM 758 N N . ARG A 1 92 ? 7.583 -2.701 11.259 1.00 97.19 92 ARG A N 1
ATOM 759 C CA . ARG A 1 92 ? 8.116 -4.000 10.841 1.00 97.19 92 ARG A CA 1
ATOM 760 C C . ARG A 1 92 ? 7.507 -5.113 11.679 1.00 97.19 92 ARG A C 1
ATOM 762 O O . ARG A 1 92 ? 7.138 -6.153 11.136 1.00 97.19 92 ARG A O 1
ATOM 769 N N . GLN A 1 93 ? 7.383 -4.912 12.992 1.00 97.94 93 GLN A N 1
ATOM 770 C CA . GLN A 1 93 ? 6.724 -5.896 13.853 1.00 97.94 93 GLN A CA 1
ATOM 771 C C . GLN A 1 93 ? 5.252 -6.069 13.465 1.00 97.94 93 GLN A C 1
ATOM 773 O O . GLN A 1 93 ? 4.774 -7.198 13.347 1.00 97.94 93 GLN A O 1
ATOM 778 N N . THR A 1 94 ? 4.556 -4.968 13.186 1.00 98.12 94 THR A N 1
ATOM 779 C CA . THR A 1 94 ? 3.165 -5.006 12.719 1.00 98.12 94 THR A CA 1
ATOM 780 C C . THR A 1 94 ? 3.038 -5.732 11.371 1.00 98.12 94 THR A C 1
ATOM 782 O O . THR A 1 94 ? 2.134 -6.552 11.206 1.00 98.12 94 THR A O 1
ATOM 785 N N . LEU A 1 95 ? 3.972 -5.523 10.434 1.00 98.31 95 LEU A N 1
ATOM 786 C CA . LEU A 1 95 ? 4.012 -6.232 9.144 1.00 98.31 95 LEU A CA 1
ATOM 787 C C . LEU A 1 95 ? 4.158 -7.739 9.317 1.00 98.31 95 LEU A C 1
ATOM 789 O O . LEU A 1 95 ? 3.455 -8.505 8.659 1.00 98.31 95 LEU A O 1
ATOM 793 N N . LEU A 1 96 ? 5.035 -8.173 10.221 1.00 98.19 96 LEU A N 1
ATOM 794 C CA . LEU A 1 96 ? 5.213 -9.591 10.529 1.00 98.19 96 LEU A CA 1
ATOM 795 C C . LEU A 1 96 ? 3.955 -10.198 11.161 1.00 98.19 96 LEU A C 1
ATOM 797 O O . LEU A 1 96 ? 3.573 -11.313 10.804 1.00 98.19 96 LEU A O 1
ATOM 801 N N . ASN A 1 97 ? 3.281 -9.460 12.045 1.00 98.12 97 ASN A N 1
ATOM 802 C CA . ASN A 1 97 ? 2.022 -9.896 12.646 1.00 98.12 97 ASN A CA 1
ATOM 803 C C . ASN A 1 97 ? 0.914 -10.040 11.586 1.00 98.12 97 ASN A C 1
ATOM 805 O O . ASN A 1 97 ? 0.186 -11.035 11.583 1.00 98.12 97 ASN A O 1
ATOM 809 N N . LEU A 1 98 ? 0.814 -9.088 10.649 1.00 98.19 98 LEU A N 1
ATOM 810 C CA . LEU A 1 98 ? -0.123 -9.164 9.526 1.00 98.19 98 LEU A CA 1
ATOM 811 C C . LEU A 1 98 ? 0.214 -10.333 8.591 1.00 98.19 98 LEU A C 1
ATOM 813 O O . LEU A 1 98 ? -0.680 -11.069 8.176 1.00 98.19 98 LEU A O 1
ATOM 817 N N . LEU A 1 99 ? 1.491 -10.549 8.279 1.00 97.56 99 LEU A N 1
ATOM 818 C CA . LEU A 1 99 ? 1.933 -11.679 7.463 1.00 97.56 99 LEU A CA 1
ATOM 819 C C . LEU A 1 99 ? 1.520 -13.023 8.087 1.00 97.56 99 LEU A C 1
ATOM 821 O O . LEU A 1 99 ? 0.986 -13.894 7.399 1.00 97.56 99 LEU A O 1
ATOM 825 N N . ASP A 1 100 ? 1.705 -13.189 9.399 1.00 97.56 100 ASP A N 1
ATOM 826 C CA . ASP A 1 100 ? 1.262 -14.402 10.095 1.00 97.56 100 ASP A CA 1
ATOM 827 C C . ASP A 1 100 ? -0.269 -14.544 10.061 1.00 97.56 100 ASP A C 1
ATOM 829 O O . ASP A 1 100 ? -0.789 -15.606 9.704 1.00 97.56 100 ASP A O 1
ATOM 833 N N . TYR A 1 101 ? -1.003 -13.458 10.321 1.00 97.38 101 TYR A N 1
ATOM 834 C CA . TYR A 1 101 ? -2.466 -13.438 10.279 1.00 97.38 101 TYR A CA 1
ATOM 835 C C . TYR A 1 101 ? -3.035 -13.815 8.910 1.00 97.38 101 TYR A C 1
ATOM 837 O O . TYR A 1 101 ? -3.904 -14.685 8.814 1.00 97.38 101 TYR A O 1
ATOM 845 N N . THR A 1 102 ? -2.523 -13.205 7.842 1.00 95.75 102 THR A N 1
ATOM 846 C CA . THR A 1 102 ? -2.969 -13.462 6.466 1.00 95.75 102 THR A CA 1
ATOM 847 C C . THR A 1 102 ? -2.732 -14.906 6.036 1.00 95.75 102 THR A C 1
ATOM 849 O O . THR A 1 102 ? -3.542 -15.466 5.298 1.00 95.75 102 THR A O 1
ATOM 852 N N . SER A 1 103 ? -1.672 -15.538 6.546 1.00 92.69 103 SER A N 1
ATOM 853 C CA . SER A 1 103 ? -1.352 -16.934 6.241 1.00 92.69 103 SER A CA 1
ATOM 854 C C . SER A 1 103 ? -2.221 -17.956 6.991 1.00 92.69 103 SER A C 1
ATOM 856 O O . SER A 1 103 ? -2.440 -19.056 6.479 1.00 92.69 103 SER A O 1
ATOM 858 N N . ARG A 1 104 ? -2.726 -17.621 8.190 1.00 93.00 104 ARG A N 1
ATOM 859 C CA . ARG A 1 104 ? -3.404 -18.586 9.083 1.00 93.00 104 ARG A CA 1
ATOM 860 C C . ARG A 1 104 ? -4.885 -18.327 9.320 1.00 93.00 104 ARG A C 1
ATOM 862 O O . ARG A 1 104 ? -5.628 -19.284 9.522 1.00 93.00 104 ARG A O 1
ATOM 869 N N . LYS A 1 105 ? -5.290 -17.060 9.395 1.00 93.69 105 LYS A N 1
ATOM 870 C CA . LYS A 1 105 ? -6.591 -16.645 9.942 1.00 93.69 105 LYS A CA 1
ATOM 871 C C . LYS A 1 105 ? -7.466 -15.895 8.945 1.00 93.69 105 LYS A C 1
ATOM 873 O O . LYS A 1 105 ? -8.682 -16.048 9.012 1.00 93.69 105 LYS A O 1
ATOM 878 N N . LEU A 1 106 ? -6.868 -15.127 8.031 1.00 92.88 106 LEU A N 1
ATOM 879 C CA . LEU A 1 106 ? -7.615 -14.412 6.997 1.00 92.88 106 LEU A CA 1
ATOM 880 C C . LEU A 1 106 ? -8.468 -15.389 6.177 1.00 92.88 106 LEU A C 1
ATOM 882 O O . LEU A 1 106 ? -8.016 -16.481 5.811 1.00 92.88 106 LEU A O 1
ATOM 886 N N . TYR A 1 107 ? -9.697 -14.981 5.865 1.00 92.44 107 TYR A N 1
ATOM 887 C CA . TYR A 1 107 ? -10.598 -15.777 5.041 1.00 92.44 107 TYR A CA 1
ATOM 888 C C . TYR A 1 107 ? -9.940 -16.156 3.703 1.00 92.44 107 TYR A C 1
ATOM 890 O O . TYR A 1 107 ? -9.269 -15.349 3.050 1.00 92.44 107 TYR A O 1
ATOM 898 N N . LYS A 1 108 ? -10.124 -17.413 3.285 1.00 90.88 108 LYS A N 1
ATOM 899 C CA . LYS A 1 108 ? -9.552 -17.927 2.037 1.00 90.88 108 LYS A CA 1
ATOM 900 C C . LYS A 1 108 ? -10.301 -17.338 0.845 1.00 90.88 108 LYS A C 1
ATOM 902 O O . LYS A 1 108 ? -11.329 -17.857 0.427 1.00 90.88 108 LYS A O 1
ATOM 907 N N . VAL A 1 109 ? -9.747 -16.259 0.313 1.00 90.62 109 VAL A N 1
ATOM 908 C CA . VAL A 1 109 ? -10.197 -15.564 -0.894 1.00 90.62 109 VAL A CA 1
ATOM 909 C C . VAL A 1 109 ? -9.040 -15.482 -1.890 1.00 90.62 109 VAL A C 1
ATOM 911 O O . VAL A 1 109 ? -7.887 -15.307 -1.471 1.00 90.62 109 VAL A O 1
ATOM 914 N N . ALA A 1 110 ? -9.352 -15.642 -3.179 1.00 91.56 110 ALA A N 1
ATOM 915 C CA . ALA A 1 110 ? -8.418 -15.378 -4.270 1.00 91.56 110 ALA A CA 1
ATOM 916 C C . ALA A 1 110 ? -8.078 -13.881 -4.279 1.00 91.56 110 ALA A C 1
ATOM 918 O O . ALA A 1 110 ? -8.974 -13.044 -4.175 1.00 91.56 110 ALA A O 1
ATOM 919 N N . LYS A 1 111 ? -6.784 -13.570 -4.271 1.00 94.25 111 LYS A N 1
ATOM 920 C CA . LYS A 1 111 ? -6.240 -12.215 -4.162 1.00 94.25 111 LYS A CA 1
ATOM 921 C C . LYS A 1 111 ? -4.768 -12.225 -4.555 1.00 94.25 111 LYS A C 1
ATOM 923 O O . LYS A 1 111 ? -4.081 -13.224 -4.330 1.00 94.25 111 LYS A O 1
ATOM 928 N N . ASP A 1 112 ? -4.279 -11.074 -4.986 1.00 96.75 112 ASP A N 1
ATOM 929 C CA . ASP A 1 112 ? -2.884 -10.868 -5.373 1.00 96.75 112 ASP A CA 1
ATOM 930 C C . ASP A 1 112 ? -2.053 -10.276 -4.239 1.00 96.75 112 ASP A C 1
ATOM 932 O O . ASP A 1 112 ? -0.863 -10.575 -4.122 1.00 96.75 112 ASP A O 1
ATOM 936 N N . ALA A 1 113 ? -2.687 -9.439 -3.411 1.00 98.00 113 ALA A N 1
ATOM 937 C CA . ALA A 1 113 ? -2.086 -8.775 -2.262 1.00 98.00 113 ALA A CA 1
ATOM 938 C C . ALA A 1 113 ? -3.107 -8.552 -1.138 1.00 98.00 113 ALA A C 1
ATOM 940 O O . ALA A 1 113 ? -4.319 -8.500 -1.362 1.00 98.00 113 ALA A O 1
ATOM 941 N N . THR A 1 114 ? -2.606 -8.399 0.086 1.00 98.50 114 THR A N 1
ATOM 942 C CA . THR A 1 114 ? -3.381 -7.941 1.244 1.00 98.50 114 THR A CA 1
ATOM 943 C C . THR A 1 114 ? -2.791 -6.645 1.774 1.00 98.50 114 THR A C 1
ATOM 945 O O . THR A 1 114 ? -1.585 -6.562 1.988 1.00 98.50 114 THR A O 1
ATOM 948 N N . HIS A 1 115 ? -3.628 -5.650 2.040 1.00 98.75 115 HIS A N 1
ATOM 949 C CA . HIS A 1 115 ? -3.178 -4.375 2.585 1.00 98.75 115 HIS A CA 1
ATOM 950 C C . HIS A 1 115 ? -3.966 -4.000 3.832 1.00 98.75 115 HIS A C 1
ATOM 952 O O . HIS A 1 115 ? -5.195 -4.058 3.827 1.00 98.75 115 HIS A O 1
ATOM 958 N N . LEU A 1 116 ? -3.260 -3.611 4.891 1.00 98.69 116 LEU A N 1
ATOM 959 C CA . LEU A 1 116 ? -3.847 -3.079 6.118 1.00 98.69 116 LEU A CA 1
ATOM 960 C C . LEU A 1 116 ? -3.757 -1.553 6.110 1.00 98.69 116 LEU A C 1
ATOM 962 O O . LEU A 1 116 ? -2.669 -0.996 5.955 1.00 98.69 116 LEU A O 1
ATOM 966 N N . ILE A 1 117 ? -4.887 -0.889 6.331 1.00 98.44 117 ILE A N 1
ATOM 967 C CA . ILE A 1 117 ? -4.918 0.535 6.668 1.00 98.44 117 ILE A CA 1
ATOM 968 C C . ILE A 1 117 ? -5.114 0.643 8.178 1.00 98.44 117 ILE A C 1
ATOM 970 O O . ILE A 1 117 ? -6.069 0.078 8.719 1.00 98.44 117 ILE A O 1
ATOM 974 N N . THR A 1 118 ? -4.191 1.336 8.842 1.00 97.88 118 THR A N 1
ATOM 975 C CA . THR A 1 118 ? -4.196 1.524 10.296 1.00 97.88 118 THR A CA 1
ATOM 976 C C . THR A 1 118 ? -4.390 2.988 10.658 1.00 97.88 118 THR A C 1
ATOM 978 O O . THR A 1 118 ? -3.718 3.857 10.106 1.00 97.88 118 THR A O 1
ATOM 981 N N . GLY A 1 119 ? -5.271 3.254 11.622 1.00 96.44 119 GLY A N 1
ATOM 982 C CA . GLY A 1 119 ? -5.406 4.575 12.243 1.00 96.44 119 GLY A CA 1
ATOM 983 C C . GLY A 1 119 ? -4.368 4.841 13.342 1.00 96.44 119 GLY A C 1
ATOM 984 O O . GLY A 1 119 ? -4.323 5.941 13.890 1.00 96.44 119 GLY A O 1
ATOM 985 N N . LYS A 1 120 ? -3.553 3.844 13.712 1.00 96.25 120 LYS A N 1
ATOM 986 C CA . LYS A 1 120 ? -2.458 4.013 14.680 1.00 96.25 120 LYS A CA 1
ATOM 987 C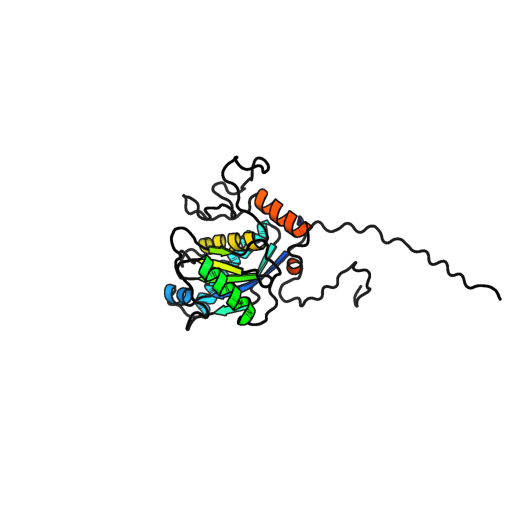 C . LYS A 1 120 ? -1.224 4.622 14.030 1.00 96.25 120 LYS A C 1
ATOM 989 O O . LYS A 1 120 ? -0.873 4.256 12.913 1.00 96.25 120 LYS A O 1
ATOM 994 N N . HIS A 1 121 ? -0.533 5.456 14.801 1.00 94.69 121 HIS A N 1
ATOM 995 C CA . HIS A 1 121 ? 0.712 6.098 14.397 1.00 94.69 121 HIS A CA 1
ATOM 996 C C . HIS A 1 121 ? 1.934 5.217 14.667 1.00 94.69 121 HIS A C 1
ATOM 998 O O . HIS A 1 121 ? 2.101 4.689 15.775 1.00 94.69 121 HIS A O 1
ATOM 1004 N N . PHE A 1 122 ? 2.817 5.101 13.679 1.00 95.25 122 PHE A N 1
ATOM 1005 C CA . PHE A 1 122 ? 4.119 4.462 13.839 1.00 95.25 122 PHE A CA 1
ATOM 1006 C C . PHE A 1 122 ? 5.155 5.423 14.430 1.00 95.25 122 PHE A C 1
ATOM 1008 O O . PHE A 1 122 ? 4.983 6.643 14.492 1.00 95.25 122 PHE A O 1
ATOM 1015 N N . ARG A 1 123 ? 6.257 4.865 14.939 1.00 91.06 123 ARG A N 1
ATOM 1016 C CA . ARG A 1 123 ? 7.326 5.663 15.541 1.00 91.06 123 ARG A CA 1
ATOM 1017 C C . ARG A 1 123 ? 8.173 6.342 14.464 1.00 91.06 123 ARG A C 1
ATOM 1019 O O . ARG A 1 123 ? 8.695 5.691 13.569 1.00 91.06 123 ARG A O 1
ATOM 1026 N N . GLY A 1 124 ? 8.466 7.626 14.659 1.00 86.19 124 GLY A N 1
ATOM 1027 C CA . GLY A 1 124 ? 9.401 8.361 13.806 1.00 86.19 124 GLY A CA 1
ATOM 1028 C C . GLY A 1 124 ? 8.716 8.911 12.560 1.00 86.19 124 GLY A C 1
ATOM 1029 O O . GLY A 1 124 ? 7.694 9.574 12.681 1.00 86.19 124 GLY A O 1
ATOM 1030 N N . SER A 1 125 ? 9.315 8.692 11.389 1.00 84.44 125 SER A N 1
ATOM 1031 C CA . SER A 1 125 ? 8.808 9.171 10.093 1.00 84.44 125 SER A CA 1
ATOM 1032 C C . SER A 1 125 ? 8.293 8.045 9.191 1.00 84.44 125 SER A C 1
ATOM 1034 O O . SER A 1 125 ? 8.057 8.271 8.006 1.00 84.44 125 SER A O 1
ATOM 1036 N N . GLU A 1 126 ? 8.184 6.822 9.713 1.00 88.56 126 GLU A N 1
ATOM 1037 C CA . GLU A 1 126 ? 7.650 5.686 8.966 1.00 88.56 126 GLU A CA 1
ATOM 1038 C C . GLU A 1 126 ? 6.130 5.819 8.852 1.00 88.56 126 GLU A C 1
ATOM 1040 O O . GLU A 1 126 ? 5.453 6.022 9.849 1.00 88.56 126 GLU A O 1
ATOM 1045 N N . VAL A 1 127 ? 5.596 5.690 7.637 1.00 92.50 127 VAL A N 1
ATOM 1046 C CA . VAL A 1 127 ? 4.145 5.762 7.364 1.00 92.50 127 VAL A CA 1
ATOM 1047 C C . VAL A 1 127 ? 3.593 4.451 6.800 1.00 92.50 127 VAL A C 1
ATOM 1049 O O . VAL A 1 127 ? 2.409 4.334 6.494 1.00 92.50 127 VAL A O 1
ATOM 1052 N N . GLY A 1 128 ? 4.444 3.442 6.628 1.00 95.38 128 GLY A N 1
ATOM 1053 C CA . GLY A 1 128 ? 4.058 2.153 6.076 1.00 95.38 128 GLY A CA 1
ATOM 1054 C C . GLY A 1 128 ? 5.252 1.260 5.773 1.00 95.38 128 GLY A C 1
ATOM 1055 O O . GLY A 1 128 ? 6.400 1.703 5.785 1.00 95.38 128 GLY A O 1
ATOM 1056 N N . MET A 1 129 ? 4.967 -0.011 5.508 1.00 97.38 129 MET A N 1
ATOM 1057 C CA . MET A 1 129 ? 5.955 -0.998 5.077 1.00 97.38 129 MET A CA 1
ATOM 1058 C C . MET A 1 129 ? 5.268 -2.099 4.270 1.00 97.38 129 MET A C 1
ATOM 1060 O O . MET A 1 129 ? 4.107 -2.426 4.517 1.00 97.38 129 MET A O 1
ATOM 1064 N N . ALA A 1 130 ? 5.989 -2.697 3.327 1.00 98.06 130 ALA A N 1
ATOM 1065 C CA . ALA A 1 130 ? 5.518 -3.823 2.535 1.00 98.06 130 ALA A CA 1
ATOM 1066 C C . ALA A 1 130 ? 6.629 -4.850 2.329 1.00 98.06 130 ALA A C 1
ATOM 1068 O O . ALA A 1 130 ? 7.814 -4.531 2.419 1.00 98.06 130 ALA A O 1
ATOM 1069 N N . VAL A 1 131 ? 6.242 -6.093 2.045 1.00 98.06 131 VAL A N 1
ATOM 1070 C CA . VAL A 1 131 ? 7.197 -7.133 1.650 1.00 98.06 131 VAL A CA 1
ATOM 1071 C C . VAL A 1 131 ? 7.538 -6.933 0.168 1.00 98.06 131 VAL A C 1
ATOM 1073 O O . VAL A 1 131 ? 6.648 -7.096 -0.672 1.00 98.06 131 VAL A O 1
ATOM 1076 N N . PRO A 1 132 ? 8.785 -6.597 -0.196 1.00 97.00 132 PRO A N 1
ATOM 1077 C CA . PRO A 1 132 ? 9.138 -6.382 -1.592 1.00 97.00 132 PRO A CA 1
ATOM 1078 C C . PRO A 1 132 ? 9.062 -7.684 -2.395 1.00 97.00 132 PRO A C 1
ATOM 1080 O O . PRO A 1 132 ? 9.141 -8.777 -1.827 1.00 97.00 132 PRO A O 1
ATOM 1083 N N . ASP A 1 133 ? 8.905 -7.558 -3.711 1.00 96.06 133 ASP A N 1
ATOM 1084 C CA . ASP A 1 133 ? 8.992 -8.667 -4.672 1.00 96.06 133 ASP A CA 1
ATOM 1085 C C . ASP A 1 133 ? 8.095 -9.876 -4.340 1.00 96.06 133 ASP A C 1
ATOM 1087 O O . ASP A 1 133 ? 8.499 -11.036 -4.446 1.00 96.06 133 ASP A O 1
ATOM 1091 N N . SER A 1 134 ? 6.883 -9.609 -3.858 1.00 97.00 134 SER A N 1
ATOM 1092 C CA . SER A 1 134 ? 6.029 -10.639 -3.262 1.00 97.00 134 SER A CA 1
ATOM 1093 C C . SER A 1 134 ? 4.655 -10.769 -3.901 1.00 97.00 134 SER A C 1
ATOM 1095 O O . SER A 1 134 ? 3.920 -11.677 -3.503 1.00 97.00 134 SER A O 1
ATOM 1097 N N . ILE A 1 135 ? 4.300 -9.919 -4.874 1.00 97.06 135 ILE A N 1
ATOM 1098 C CA . ILE A 1 135 ? 2.993 -9.959 -5.544 1.00 97.06 135 ILE A CA 1
ATOM 1099 C C . ILE A 1 135 ? 2.693 -11.363 -6.096 1.00 97.06 135 ILE A C 1
ATOM 1101 O O . ILE A 1 135 ? 3.594 -12.083 -6.530 1.00 97.06 135 ILE A O 1
ATOM 1105 N N . CYS A 1 136 ? 1.419 -11.768 -6.073 1.00 93.75 136 CYS A N 1
ATOM 1106 C CA . CYS A 1 136 ? 0.967 -13.124 -6.426 1.00 93.75 136 CYS A CA 1
ATOM 1107 C C . CYS A 1 136 ? 1.400 -14.230 -5.454 1.00 93.75 136 CYS A C 1
ATOM 1109 O O . CYS A 1 136 ? 1.282 -15.415 -5.770 1.00 93.75 136 CYS A O 1
ATOM 1111 N N . THR A 1 137 ? 1.917 -13.885 -4.276 1.00 94.31 137 THR A N 1
ATOM 1112 C CA . THR A 1 137 ? 2.246 -14.867 -3.241 1.00 94.31 137 THR A CA 1
ATOM 1113 C C . THR A 1 137 ? 1.449 -14.593 -1.976 1.00 94.31 137 THR A C 1
ATOM 1115 O O . THR A 1 137 ? 1.023 -13.472 -1.714 1.00 94.31 137 THR A O 1
ATOM 1118 N N . ALA A 1 138 ? 1.331 -15.600 -1.109 1.00 92.12 138 ALA A N 1
ATOM 1119 C CA . ALA A 1 138 ? 0.739 -15.419 0.217 1.00 92.12 138 ALA A CA 1
ATOM 1120 C C . ALA A 1 138 ? 1.498 -14.402 1.098 1.00 92.12 138 ALA A C 1
ATOM 1122 O O . ALA A 1 138 ? 0.999 -14.027 2.154 1.00 92.12 138 ALA A O 1
ATOM 1123 N N . LYS A 1 139 ? 2.702 -13.974 0.686 1.00 95.75 139 LYS A N 1
ATOM 1124 C CA . LYS A 1 139 ? 3.523 -12.983 1.389 1.00 95.75 139 LYS A CA 1
ATOM 1125 C C . LYS A 1 139 ? 3.317 -11.553 0.889 1.00 95.75 139 LYS A C 1
ATOM 1127 O O . LYS A 1 139 ? 3.940 -10.657 1.451 1.00 95.75 139 LYS A O 1
ATOM 1132 N N . ALA A 1 140 ? 2.482 -11.343 -0.132 1.00 97.69 140 ALA A N 1
ATOM 1133 C CA . ALA A 1 140 ? 2.117 -10.027 -0.647 1.00 97.69 140 ALA A CA 1
ATOM 1134 C C . ALA A 1 140 ? 1.297 -9.254 0.389 1.00 97.69 140 ALA A C 1
ATOM 1136 O O . ALA A 1 140 ? 0.065 -9.249 0.351 1.00 97.69 140 ALA A O 1
ATOM 1137 N N . VAL A 1 141 ? 1.992 -8.647 1.348 1.00 98.31 141 VAL A N 1
ATOM 1138 C CA . VAL A 1 141 ? 1.391 -7.839 2.404 1.00 98.31 141 VAL A CA 1
ATOM 1139 C C . VAL A 1 141 ? 2.002 -6.445 2.442 1.00 98.31 141 VAL A C 1
ATOM 1141 O O . VAL A 1 141 ? 3.209 -6.274 2.229 1.00 98.31 141 VAL A O 1
ATOM 1144 N N . GLY A 1 142 ? 1.155 -5.464 2.737 1.00 98.38 142 GLY A N 1
ATOM 1145 C CA . GLY A 1 142 ? 1.523 -4.074 2.963 1.00 98.38 142 GLY A CA 1
ATOM 1146 C C . GLY A 1 142 ? 0.709 -3.462 4.098 1.00 98.38 142 GLY A C 1
ATOM 1147 O O . GLY A 1 142 ? -0.407 -3.897 4.392 1.00 98.38 142 GLY A O 1
ATOM 1148 N N . ILE A 1 143 ? 1.284 -2.465 4.764 1.00 98.38 143 ILE A N 1
ATOM 1149 C CA . ILE A 1 143 ? 0.617 -1.671 5.796 1.00 98.38 143 ILE A CA 1
ATOM 1150 C C . ILE A 1 143 ? 0.832 -0.197 5.490 1.00 98.38 143 ILE A C 1
ATOM 1152 O O . ILE A 1 143 ? 1.939 0.209 5.132 1.00 98.38 143 ILE A O 1
ATOM 1156 N N . SER A 1 144 ? -0.214 0.605 5.660 1.00 97.75 144 SER A N 1
ATOM 1157 C CA . SER A 1 144 ? -0.124 2.062 5.591 1.00 97.75 144 SER A CA 1
ATOM 1158 C C . SER A 1 144 ? -0.870 2.714 6.743 1.00 97.75 144 SER A C 1
ATOM 1160 O O . SER A 1 144 ? -1.996 2.335 7.065 1.00 97.75 144 SER A O 1
ATOM 1162 N N . GLU A 1 145 ? -0.219 3.700 7.340 1.00 96.25 145 GLU A N 1
ATOM 1163 C CA . GLU A 1 145 ? -0.800 4.605 8.317 1.00 96.25 145 GLU A CA 1
ATOM 1164 C C . GLU A 1 145 ? -1.709 5.622 7.625 1.00 96.25 145 GLU A C 1
ATOM 1166 O O . GLU A 1 145 ? -1.328 6.251 6.633 1.00 96.25 145 GLU A O 1
ATOM 1171 N N . ASP A 1 146 ? -2.907 5.798 8.172 1.00 95.44 146 ASP A N 1
ATOM 1172 C CA . ASP A 1 146 ? -3.789 6.906 7.835 1.00 95.44 146 ASP A CA 1
ATOM 1173 C C . ASP A 1 146 ? -3.396 8.151 8.639 1.00 95.44 146 ASP A C 1
ATOM 1175 O O . ASP A 1 146 ? -3.868 8.390 9.751 1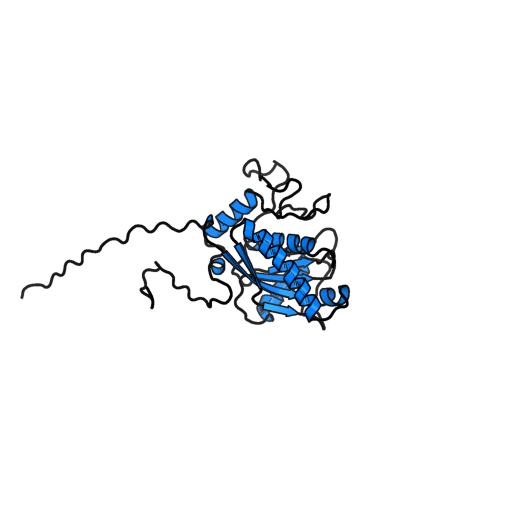.00 95.44 146 ASP A O 1
ATOM 1179 N N . THR A 1 147 ? -2.473 8.929 8.076 1.00 91.69 147 THR A N 1
ATOM 1180 C CA . THR A 1 147 ? -1.848 10.078 8.749 1.00 91.69 147 THR A CA 1
ATOM 1181 C C . THR A 1 147 ? -2.791 11.269 8.932 1.00 91.69 147 THR A C 1
ATOM 1183 O O . THR A 1 147 ? -2.573 12.089 9.825 1.00 91.69 147 THR A O 1
ATOM 1186 N N . ASN A 1 148 ? -3.827 11.391 8.096 1.00 91.19 148 ASN A N 1
ATOM 1187 C CA . ASN A 1 148 ? -4.842 12.433 8.203 1.00 91.19 148 ASN A CA 1
ATOM 1188 C C . ASN A 1 148 ? -6.174 11.964 7.602 1.00 91.19 148 ASN A C 1
ATOM 1190 O O . ASN A 1 148 ? -6.321 11.871 6.383 1.00 91.19 148 ASN A O 1
ATOM 1194 N N . ILE A 1 149 ? -7.178 11.795 8.466 1.00 92.69 149 ILE A N 1
ATOM 1195 C CA . ILE A 1 149 ? -8.519 11.326 8.094 1.00 92.69 149 ILE A CA 1
ATOM 1196 C C . ILE A 1 149 ? -9.234 12.219 7.065 1.00 92.69 149 ILE A C 1
ATOM 1198 O O . ILE A 1 149 ? -10.150 11.752 6.393 1.00 92.69 149 ILE A O 1
ATOM 1202 N N . TYR A 1 150 ? -8.833 13.489 6.938 1.00 91.75 150 TYR A N 1
ATOM 1203 C CA . TYR A 1 150 ? -9.429 14.454 6.008 1.00 91.75 150 TYR A CA 1
ATOM 1204 C C . TYR A 1 150 ? -8.717 14.511 4.649 1.00 91.75 150 TYR A C 1
ATOM 1206 O O . TYR A 1 150 ? -9.196 15.183 3.736 1.00 91.75 150 TYR A O 1
ATOM 1214 N N . GLU A 1 151 ? -7.575 13.834 4.503 1.00 91.31 151 GLU A N 1
ATOM 1215 C CA . GLU A 1 151 ? -6.718 13.893 3.316 1.00 91.31 151 GLU A CA 1
ATOM 1216 C C . GLU A 1 151 ? -6.432 12.482 2.764 1.00 91.31 151 GLU A C 1
ATOM 1218 O O . GLU A 1 151 ? -5.293 12.001 2.813 1.00 91.31 151 GLU A O 1
ATOM 1223 N N . PRO A 1 152 ? -7.446 11.802 2.190 1.00 92.06 152 PRO A N 1
ATOM 1224 C CA . PRO A 1 152 ? -7.336 10.411 1.730 1.00 92.06 152 PRO A CA 1
ATOM 1225 C C . PRO A 1 152 ? -6.240 10.196 0.675 1.00 92.06 152 PRO A C 1
ATOM 1227 O O . PRO A 1 152 ? -5.688 9.103 0.544 1.00 92.06 152 PRO A O 1
ATOM 1230 N N . GLN A 1 153 ? -5.889 11.240 -0.074 1.00 90.88 153 GLN A N 1
ATOM 1231 C CA . GLN A 1 153 ? -4.829 11.215 -1.075 1.00 90.88 153 GLN A CA 1
ATOM 1232 C C . GLN A 1 153 ? -3.433 10.934 -0.492 1.00 90.88 153 GLN A C 1
ATOM 1234 O O . GLN A 1 153 ? -2.591 10.387 -1.208 1.00 90.88 153 GLN A O 1
A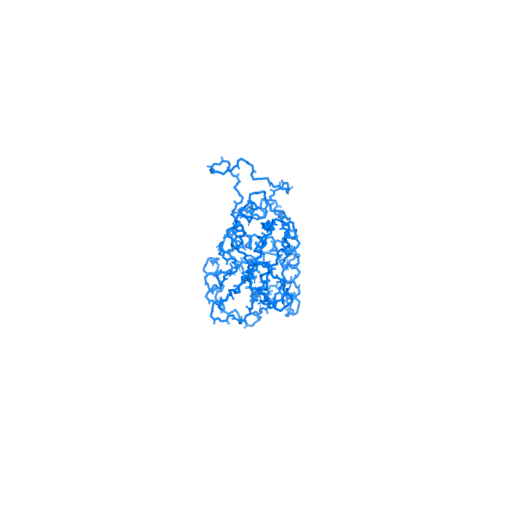TOM 1239 N N . LEU A 1 154 ? -3.183 11.275 0.782 1.00 92.19 154 LEU A N 1
ATOM 1240 C CA . LEU A 1 154 ? -1.890 11.048 1.437 1.00 92.19 154 LEU A CA 1
ATOM 1241 C C . LEU A 1 154 ? -1.677 9.558 1.693 1.00 92.19 154 LEU A C 1
ATOM 1243 O O . LEU A 1 154 ? -0.702 8.976 1.219 1.00 92.19 154 LEU A O 1
ATOM 1247 N N . VAL A 1 155 ? -2.637 8.921 2.366 1.00 94.56 155 VAL A N 1
ATOM 1248 C CA . VAL A 1 155 ? -2.607 7.475 2.606 1.00 94.56 155 VAL A CA 1
ATOM 1249 C C . VAL A 1 155 ? -2.705 6.693 1.294 1.00 94.56 155 VAL A C 1
ATOM 1251 O O . VAL A 1 155 ? -2.017 5.687 1.142 1.00 94.56 155 VAL A O 1
ATOM 1254 N N . ALA A 1 156 ? -3.447 7.180 0.292 1.00 96.25 156 ALA A N 1
ATOM 1255 C CA . ALA A 1 156 ? -3.463 6.568 -1.038 1.00 96.25 156 ALA A CA 1
ATOM 1256 C C . ALA A 1 156 ? -2.071 6.548 -1.693 1.00 96.25 156 ALA A C 1
ATOM 1258 O O . ALA A 1 156 ? -1.687 5.540 -2.290 1.00 96.25 156 ALA A O 1
ATOM 1259 N N . SER A 1 157 ? -1.296 7.630 -1.568 1.00 94.38 157 SER A N 1
ATOM 1260 C CA . SER A 1 157 ? 0.085 7.673 -2.066 1.00 94.38 157 SER A CA 1
ATOM 1261 C C . SER A 1 157 ? 0.953 6.632 -1.356 1.00 94.38 157 SER A C 1
ATOM 1263 O O . SER A 1 157 ? 1.632 5.838 -2.010 1.00 94.38 157 SER A O 1
ATOM 1265 N N . THR A 1 158 ? 0.830 6.533 -0.029 1.00 95.44 158 THR A N 1
ATOM 1266 C CA . THR A 1 158 ? 1.536 5.523 0.769 1.00 95.44 158 THR A CA 1
ATOM 1267 C C . THR A 1 158 ? 1.162 4.096 0.369 1.00 95.44 158 THR A C 1
ATOM 1269 O O . THR A 1 158 ? 2.052 3.277 0.151 1.00 95.44 158 THR A O 1
ATOM 1272 N N . ILE A 1 159 ? -0.127 3.783 0.201 1.00 97.88 159 ILE A N 1
ATOM 1273 C CA . ILE A 1 159 ? -0.579 2.456 -0.252 1.00 97.88 159 ILE A CA 1
ATOM 1274 C C . ILE A 1 159 ? -0.003 2.143 -1.635 1.00 97.88 159 ILE A C 1
ATOM 1276 O O . ILE A 1 159 ? 0.461 1.033 -1.883 1.00 97.88 159 ILE A O 1
ATOM 1280 N N . THR A 1 160 ? 0.001 3.126 -2.533 1.00 97.69 160 THR A N 1
ATOM 1281 C CA . THR A 1 160 ? 0.522 2.961 -3.895 1.00 97.69 160 THR A CA 1
ATOM 1282 C C . THR A 1 160 ? 2.022 2.682 -3.889 1.00 97.69 160 THR A C 1
ATOM 1284 O O . THR A 1 160 ? 2.475 1.787 -4.599 1.00 97.69 160 THR A O 1
ATOM 1287 N N . HIS A 1 161 ? 2.779 3.374 -3.036 1.00 96.81 161 HIS A N 1
ATOM 1288 C CA . HIS A 1 161 ? 4.196 3.107 -2.802 1.00 96.81 161 HIS A CA 1
ATOM 1289 C C . HIS A 1 161 ? 4.428 1.687 -2.258 1.00 96.81 161 HIS A C 1
ATOM 1291 O O . HIS A 1 161 ? 5.277 0.950 -2.756 1.00 96.81 161 HIS A O 1
ATOM 1297 N N . MET A 1 162 ? 3.642 1.266 -1.264 1.00 97.81 162 MET A N 1
ATOM 1298 C CA . MET A 1 162 ? 3.741 -0.074 -0.674 1.00 97.81 162 MET A CA 1
ATOM 1299 C C . MET A 1 162 ? 3.419 -1.187 -1.679 1.00 97.81 162 MET A C 1
ATOM 1301 O O . MET A 1 162 ? 4.156 -2.169 -1.779 1.00 97.81 162 MET A O 1
ATOM 1305 N N . LEU A 1 163 ? 2.366 -1.016 -2.480 1.00 98.38 163 LEU A N 1
ATOM 1306 C CA . LEU A 1 163 ? 2.055 -1.928 -3.580 1.00 98.38 163 LEU A CA 1
ATOM 1307 C C . LEU A 1 163 ? 3.150 -1.905 -4.655 1.00 98.38 163 LEU A C 1
ATOM 1309 O O . LEU A 1 163 ? 3.461 -2.951 -5.220 1.00 98.38 163 LEU A O 1
ATOM 1313 N N . GLY A 1 164 ? 3.780 -0.753 -4.903 1.00 97.69 164 GLY A N 1
ATOM 1314 C CA . GLY A 1 164 ? 4.970 -0.631 -5.748 1.00 97.69 164 GLY A CA 1
ATOM 1315 C C . GLY A 1 164 ? 6.092 -1.575 -5.311 1.00 97.69 164 GLY A C 1
ATOM 1316 O O . GLY A 1 164 ? 6.596 -2.338 -6.137 1.00 97.69 164 GLY A O 1
ATOM 1317 N N . HIS A 1 165 ? 6.402 -1.624 -4.010 1.00 97.88 165 HIS A N 1
ATOM 1318 C CA . HIS A 1 165 ? 7.354 -2.600 -3.457 1.00 97.88 165 HIS A CA 1
ATOM 1319 C C . HIS A 1 165 ? 6.905 -4.043 -3.686 1.00 97.88 165 HIS A C 1
ATOM 1321 O O . HIS A 1 165 ? 7.706 -4.859 -4.143 1.00 97.88 165 HIS A O 1
ATOM 1327 N N . ASN A 1 166 ? 5.632 -4.382 -3.432 1.00 98.31 166 ASN A N 1
ATOM 1328 C CA . ASN A 1 166 ? 5.132 -5.740 -3.704 1.00 98.31 166 ASN A CA 1
ATOM 1329 C C . A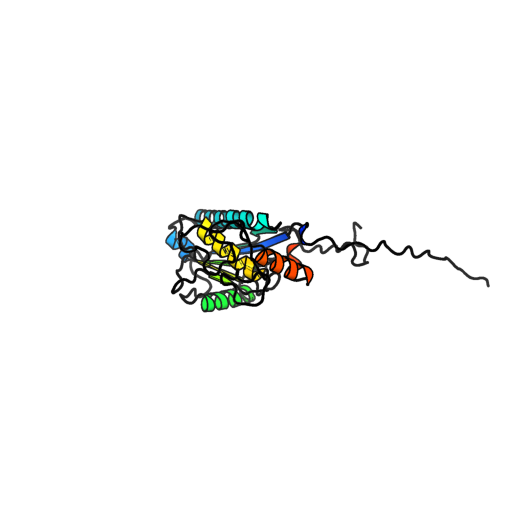SN A 1 166 ? 5.319 -6.132 -5.185 1.00 98.31 166 ASN A C 1
ATOM 1331 O O . ASN A 1 166 ? 5.649 -7.283 -5.473 1.00 98.31 166 ASN A O 1
ATOM 1335 N N . LEU A 1 167 ? 5.144 -5.178 -6.107 1.00 97.50 167 LEU A N 1
ATOM 1336 C CA . LEU A 1 167 ? 5.326 -5.335 -7.557 1.00 97.50 167 LEU A CA 1
ATOM 1337 C C . LEU A 1 167 ? 6.801 -5.365 -8.002 1.00 97.50 167 LEU A C 1
ATOM 1339 O O . LEU A 1 167 ? 7.067 -5.579 -9.188 1.00 97.50 167 LEU A O 1
ATOM 1343 N N . GLY A 1 168 ? 7.742 -5.166 -7.077 1.00 95.00 168 GLY A N 1
ATOM 1344 C CA . GLY A 1 168 ? 9.184 -5.203 -7.324 1.00 95.00 168 GLY A CA 1
ATOM 1345 C C . GLY A 1 168 ? 9.800 -3.872 -7.752 1.00 95.00 168 GLY A C 1
ATOM 1346 O O . GLY A 1 168 ? 10.861 -3.862 -8.371 1.00 95.00 168 GLY A O 1
ATOM 1347 N N . MET A 1 169 ? 9.142 -2.745 -7.472 1.00 95.38 169 MET A N 1
ATOM 1348 C CA . MET A 1 169 ? 9.728 -1.419 -7.678 1.00 95.38 169 MET A CA 1
ATOM 1349 C C . MET A 1 169 ? 10.618 -1.057 -6.487 1.00 95.38 169 MET A C 1
ATOM 1351 O O . MET A 1 169 ? 10.159 -1.092 -5.347 1.00 95.38 169 MET A O 1
ATOM 1355 N N . GLY A 1 170 ? 11.871 -0.683 -6.746 1.00 92.44 170 GLY A N 1
ATOM 1356 C CA . GLY A 1 170 ? 12.746 -0.115 -5.721 1.00 92.44 170 GLY A CA 1
ATOM 1357 C C . GLY A 1 170 ? 12.455 1.365 -5.468 1.00 92.44 170 GLY A C 1
ATOM 1358 O O . GLY A 1 170 ? 11.678 1.996 -6.186 1.00 92.44 170 GLY A O 1
ATOM 1359 N N . HIS A 1 171 ? 13.112 1.936 -4.456 1.00 91.12 171 HIS A N 1
ATOM 1360 C CA . HIS A 1 171 ? 13.065 3.380 -4.254 1.00 91.12 171 HIS A CA 1
ATOM 1361 C C . HIS A 1 171 ? 13.739 4.134 -5.406 1.00 91.12 171 HIS A C 1
ATOM 1363 O O . HIS A 1 171 ? 14.799 3.735 -5.904 1.00 91.12 171 HIS A O 1
ATOM 1369 N N . ASP A 1 172 ? 13.159 5.274 -5.770 1.00 84.00 172 ASP A N 1
ATOM 1370 C CA . ASP A 1 172 ? 13.800 6.230 -6.664 1.00 84.00 172 ASP A CA 1
ATOM 1371 C C . ASP A 1 172 ? 15.036 6.797 -5.950 1.00 84.00 172 ASP A C 1
ATOM 1373 O O . ASP A 1 172 ? 14.952 7.290 -4.822 1.00 84.00 172 ASP A O 1
ATOM 1377 N N . HIS A 1 173 ? 16.208 6.669 -6.571 1.00 67.31 173 HIS A N 1
ATOM 1378 C CA . HIS A 1 173 ? 17.456 7.133 -5.972 1.00 67.31 173 HIS A CA 1
ATOM 1379 C C . HIS A 1 173 ? 17.529 8.656 -6.108 1.00 67.31 173 HIS A C 1
ATOM 1381 O O . HIS A 1 173 ? 17.470 9.187 -7.216 1.00 67.31 173 HIS A O 1
ATOM 1387 N N . SER A 1 174 ? 17.635 9.359 -4.981 1.00 53.66 174 SER A N 1
ATOM 1388 C CA . SER A 1 174 ? 17.731 10.823 -4.934 1.00 53.66 174 SER A CA 1
ATOM 1389 C C . SER A 1 174 ? 19.164 11.349 -5.041 1.00 53.66 174 SER A C 1
ATOM 1391 O O . SER A 1 174 ? 19.363 12.561 -5.071 1.00 53.66 174 SER A O 1
ATOM 1393 N N . ASP A 1 175 ? 20.172 10.480 -5.093 1.00 43.00 175 ASP A N 1
ATOM 1394 C CA . ASP A 1 175 ? 21.569 10.876 -5.194 1.00 43.00 175 ASP A CA 1
ATOM 1395 C C . ASP A 1 175 ? 22.292 10.071 -6.279 1.00 43.00 175 ASP A C 1
ATOM 1397 O O . ASP A 1 175 ? 22.222 8.848 -6.347 1.00 43.00 175 ASP A O 1
ATOM 1401 N N . GLY A 1 176 ? 22.999 10.762 -7.171 1.00 40.56 176 GLY A N 1
ATOM 1402 C CA . GLY A 1 176 ? 23.773 10.153 -8.256 1.00 40.56 176 GLY A CA 1
ATOM 1403 C C . GLY A 1 176 ? 25.005 9.366 -7.786 1.00 40.56 176 GLY A C 1
ATOM 1404 O O . GLY A 1 176 ? 26.082 9.565 -8.342 1.00 40.56 176 GLY A O 1
ATOM 1405 N N . THR A 1 177 ? 24.897 8.525 -6.749 1.00 38.75 177 THR A N 1
ATOM 1406 C CA . THR A 1 177 ? 26.040 7.841 -6.114 1.00 38.75 177 THR A CA 1
ATOM 1407 C C . THR A 1 177 ? 25.964 6.311 -6.082 1.00 38.75 177 THR A C 1
ATOM 1409 O O . THR A 1 177 ? 26.931 5.673 -5.667 1.00 38.75 177 THR A O 1
ATOM 1412 N N . ALA A 1 178 ? 24.914 5.681 -6.613 1.00 40.06 178 ALA A N 1
ATOM 1413 C CA . ALA A 1 178 ? 24.892 4.233 -6.823 1.00 40.06 178 ALA A CA 1
ATOM 1414 C C . ALA A 1 178 ? 24.705 3.907 -8.308 1.00 40.06 178 ALA A C 1
ATOM 1416 O O . ALA A 1 178 ? 23.895 4.521 -8.990 1.00 40.06 178 ALA A O 1
ATOM 1417 N N . ALA A 1 179 ? 25.488 2.950 -8.808 1.00 40.88 179 ALA A N 1
ATOM 1418 C CA . ALA A 1 179 ? 25.629 2.562 -10.211 1.00 40.88 179 ALA A CA 1
ATOM 1419 C C . ALA A 1 179 ? 24.334 2.016 -10.872 1.00 40.88 179 ALA A C 1
ATOM 1421 O O . ALA A 1 179 ? 24.240 0.833 -11.197 1.00 40.88 179 ALA A O 1
ATOM 1422 N N . GLY A 1 180 ? 23.355 2.893 -11.099 1.00 45.09 180 GLY A N 1
ATOM 1423 C CA . GLY A 1 180 ? 22.186 2.743 -11.972 1.00 45.09 180 GLY A CA 1
ATOM 1424 C C . GLY A 1 180 ? 22.128 3.912 -12.968 1.00 45.09 180 GLY A C 1
ATOM 1425 O O . GLY A 1 180 ? 22.814 4.909 -12.749 1.00 45.09 180 GLY A O 1
ATOM 1426 N N . PRO A 1 181 ? 21.409 3.788 -14.101 1.00 43.69 181 PRO A N 1
ATOM 1427 C CA . PRO A 1 181 ? 21.540 4.718 -15.218 1.00 43.69 181 PRO A CA 1
ATOM 1428 C C . PRO A 1 181 ? 21.196 6.141 -14.775 1.00 43.69 181 PRO A C 1
ATOM 1430 O O . PRO A 1 181 ? 20.214 6.350 -14.068 1.00 43.69 181 PRO A O 1
ATOM 1433 N N . GLU A 1 182 ? 22.017 7.095 -15.206 1.00 52.28 182 GLU A N 1
ATOM 1434 C CA . GLU A 1 182 ? 21.775 8.529 -15.067 1.00 52.28 182 GLU A CA 1
ATOM 1435 C C . GLU A 1 182 ? 20.292 8.867 -15.364 1.00 52.28 182 GLU A C 1
ATOM 1437 O O . GLU A 1 182 ? 19.735 8.413 -16.367 1.00 52.28 182 GLU A O 1
ATOM 1442 N N . ASP A 1 183 ? 19.668 9.653 -14.477 1.00 65.12 183 ASP A N 1
ATOM 1443 C CA . ASP A 1 183 ? 18.288 10.170 -14.516 1.00 65.12 183 ASP A CA 1
ATOM 1444 C C . ASP A 1 183 ? 17.124 9.162 -14.353 1.00 65.12 183 ASP A C 1
ATOM 1446 O O . ASP A 1 183 ? 16.413 8.831 -15.311 1.00 65.12 183 ASP A O 1
ATOM 1450 N N . CYS A 1 184 ? 16.772 8.807 -13.109 1.00 75.88 184 CYS A N 1
ATOM 1451 C CA . CYS A 1 184 ? 15.370 8.484 -12.810 1.00 75.88 184 CYS A CA 1
ATOM 1452 C C . CYS A 1 184 ? 14.525 9.748 -13.032 1.00 75.88 184 CYS A C 1
ATOM 1454 O O . CYS A 1 184 ? 14.552 10.674 -12.225 1.00 75.88 184 CYS A O 1
ATOM 1456 N N . LYS A 1 185 ? 13.787 9.816 -14.144 1.00 84.19 185 LYS A N 1
ATOM 1457 C CA . LYS A 1 185 ? 12.968 10.985 -14.480 1.00 84.19 185 LYS A CA 1
ATOM 1458 C C . LYS A 1 185 ? 11.610 10.865 -13.821 1.00 84.19 185 LYS A C 1
ATOM 1460 O O . LYS A 1 185 ? 10.892 9.889 -14.045 1.00 84.19 185 LYS A O 1
ATOM 1465 N N . CYS A 1 186 ? 11.265 11.886 -13.050 1.00 84.69 186 CYS A N 1
ATOM 1466 C CA . CYS A 1 186 ? 9.932 12.061 -12.513 1.00 84.69 186 CYS A CA 1
ATOM 1467 C C . CYS A 1 186 ? 9.146 13.049 -13.375 1.00 84.69 186 CYS A C 1
ATOM 1469 O O . CYS A 1 186 ? 9.667 14.098 -13.749 1.00 84.69 186 CYS A O 1
ATOM 1471 N N . GLN A 1 187 ? 7.905 12.702 -13.722 1.00 83.00 187 GLN A N 1
ATOM 1472 C CA . GLN A 1 187 ? 7.012 13.628 -14.424 1.00 83.00 187 GLN A CA 1
ATOM 1473 C C . GLN A 1 187 ? 6.473 14.708 -13.476 1.00 83.00 187 GLN A C 1
ATOM 1475 O O . GLN A 1 187 ? 6.272 15.851 -13.889 1.00 83.00 187 GLN A O 1
ATOM 1480 N N . ASP A 1 188 ? 6.252 14.345 -12.214 1.00 79.25 188 ASP A N 1
ATOM 1481 C CA . ASP A 1 188 ? 5.888 15.287 -11.166 1.00 79.25 188 ASP A CA 1
ATOM 1482 C C . ASP A 1 188 ? 7.114 16.132 -10.790 1.00 79.25 188 ASP A C 1
ATOM 1484 O O . ASP A 1 188 ? 8.221 15.624 -10.618 1.00 79.25 188 ASP A O 1
ATOM 1488 N N . TRP A 1 189 ? 6.922 17.447 -10.676 1.00 70.75 189 TRP A N 1
ATOM 1489 C CA . TRP A 1 189 ? 8.021 18.405 -10.505 1.00 70.75 189 TRP A CA 1
ATOM 1490 C C . TRP A 1 189 ? 8.620 18.438 -9.089 1.00 70.75 189 TRP A C 1
ATOM 1492 O O . TRP A 1 189 ? 9.646 19.081 -8.887 1.00 70.75 189 TRP A O 1
ATOM 1502 N N . TRP A 1 190 ? 7.989 17.774 -8.116 1.00 73.88 190 TRP A N 1
ATOM 1503 C CA . TRP A 1 190 ? 8.421 17.748 -6.711 1.00 73.88 190 TRP A CA 1
ATOM 1504 C C . TRP A 1 190 ? 8.912 16.371 -6.252 1.00 73.88 190 TRP A C 1
ATOM 1506 O O . TRP A 1 190 ? 9.945 16.311 -5.594 1.00 73.88 190 TRP A O 1
ATOM 1516 N N . SER A 1 191 ? 8.208 15.275 -6.557 1.00 83.62 191 SER A N 1
ATOM 1517 C CA . SER A 1 191 ? 8.597 13.915 -6.146 1.00 83.62 191 SER A CA 1
ATOM 1518 C C . SER A 1 191 ? 7.809 12.853 -6.916 1.00 83.62 191 SER A C 1
ATOM 1520 O O . SER A 1 191 ? 6.742 13.142 -7.445 1.00 83.62 191 SER A O 1
ATOM 1522 N N . CYS A 1 192 ? 8.310 11.620 -6.933 1.00 89.75 192 CYS A N 1
ATOM 1523 C CA . CYS A 1 192 ? 7.646 10.453 -7.516 1.00 89.75 192 CYS A CA 1
ATOM 1524 C C . CYS A 1 192 ? 7.163 9.486 -6.434 1.00 89.75 192 CYS A C 1
ATOM 1526 O O . CYS A 1 192 ? 7.632 9.531 -5.296 1.00 89.75 192 CYS A O 1
ATOM 1528 N N . ILE A 1 193 ? 6.233 8.594 -6.798 1.00 92.25 193 ILE A N 1
ATOM 1529 C CA . ILE A 1 193 ? 5.583 7.672 -5.849 1.00 92.25 193 ILE A CA 1
ATOM 1530 C C . ILE A 1 193 ? 6.616 6.864 -5.065 1.00 92.25 193 ILE A C 1
ATOM 1532 O O . ILE A 1 193 ? 6.470 6.721 -3.857 1.00 92.25 193 ILE A O 1
ATOM 1536 N N . MET A 1 194 ? 7.675 6.384 -5.724 1.00 93.12 194 MET A N 1
ATOM 1537 C CA . MET A 1 194 ? 8.696 5.531 -5.110 1.00 93.12 194 MET A CA 1
ATOM 1538 C C . MET A 1 194 ? 9.844 6.307 -4.452 1.00 93.12 194 MET A C 1
ATOM 1540 O O . MET A 1 194 ? 10.857 5.712 -4.088 1.00 93.12 194 MET A O 1
ATOM 1544 N N . SER A 1 195 ? 9.712 7.618 -4.254 1.00 89.06 195 SER A N 1
ATOM 1545 C CA . SER A 1 195 ? 10.664 8.376 -3.440 1.00 89.06 195 SER A CA 1
ATOM 1546 C C . SER A 1 195 ? 10.691 7.859 -1.999 1.00 89.06 195 SER A C 1
ATOM 1548 O O . SER A 1 195 ? 9.648 7.525 -1.436 1.00 89.06 195 SER A O 1
ATOM 1550 N N . GLN A 1 196 ? 11.876 7.829 -1.378 1.00 83.94 196 GLN A N 1
ATOM 1551 C CA . GLN A 1 196 ? 12.036 7.388 0.017 1.00 83.94 196 GLN A CA 1
ATOM 1552 C C . GLN A 1 196 ? 11.208 8.232 0.994 1.00 83.94 196 GLN A C 1
ATOM 1554 O O . GLN A 1 196 ? 10.688 7.716 1.980 1.00 83.94 196 GLN A O 1
ATOM 1559 N N . ASN A 1 197 ? 11.076 9.532 0.714 1.00 80.62 197 ASN A N 1
ATOM 1560 C CA . ASN A 1 197 ? 10.199 10.425 1.458 1.00 80.62 197 ASN A CA 1
ATOM 1561 C C . ASN A 1 197 ? 8.936 10.700 0.631 1.00 80.62 197 ASN A C 1
ATOM 1563 O O . ASN A 1 197 ? 8.903 11.623 -0.185 1.00 80.62 197 ASN A O 1
ATOM 1567 N N . ILE A 1 198 ? 7.901 9.888 0.862 1.00 68.94 198 ILE A N 1
ATOM 1568 C CA . ILE A 1 198 ? 6.652 9.862 0.081 1.00 68.94 198 ILE A CA 1
ATOM 1569 C C . ILE A 1 198 ? 5.956 11.232 0.055 1.00 68.94 198 ILE A C 1
ATOM 1571 O O . ILE A 1 198 ? 5.415 11.626 -0.973 1.00 68.94 198 ILE A O 1
ATOM 1575 N N . LEU A 1 199 ? 5.985 11.972 1.168 1.00 65.44 199 LEU A N 1
ATOM 1576 C CA . LEU A 1 199 ? 5.344 13.289 1.286 1.00 65.44 199 LEU A CA 1
ATOM 1577 C C . LEU A 1 199 ? 6.304 14.457 1.004 1.00 65.44 199 LEU A C 1
ATOM 1579 O O . LEU A 1 199 ? 5.866 15.605 0.909 1.00 65.44 199 LEU A O 1
ATOM 1583 N N . GLY A 1 200 ? 7.603 14.180 0.855 1.00 62.22 200 GLY A N 1
ATOM 1584 C CA . GLY A 1 200 ? 8.637 15.194 0.664 1.00 62.22 200 GLY A CA 1
ATOM 1585 C C . GLY A 1 200 ? 8.672 16.253 1.777 1.00 62.22 200 GLY A C 1
ATOM 1586 O O . GLY A 1 200 ? 8.082 16.101 2.846 1.00 62.22 200 GLY A O 1
ATOM 1587 N N . GLU A 1 201 ? 9.373 17.358 1.524 1.00 57.75 201 GLU A N 1
ATOM 1588 C CA . GLU A 1 201 ? 9.383 18.525 2.426 1.00 57.75 201 GLU A CA 1
ATOM 1589 C C . GLU A 1 201 ? 8.134 19.407 2.258 1.00 57.75 201 GLU A C 1
ATOM 1591 O O . GLU A 1 201 ? 7.713 20.086 3.193 1.00 57.75 201 GLU A O 1
ATOM 1596 N N . SER A 1 202 ? 7.518 19.383 1.073 1.00 61.09 202 SER A N 1
ATOM 1597 C CA . SER A 1 202 ? 6.376 20.228 0.707 1.00 61.09 202 SER A CA 1
ATOM 1598 C C . SER A 1 202 ? 5.011 19.644 1.087 1.00 61.09 202 SER A C 1
ATOM 1600 O O . SER A 1 202 ? 4.011 20.346 0.949 1.00 61.09 202 SER A O 1
ATOM 1602 N N . LYS A 1 203 ? 4.953 18.391 1.571 1.00 64.31 203 LYS A N 1
ATOM 1603 C CA . LYS A 1 203 ? 3.714 17.641 1.867 1.00 64.31 203 LYS A CA 1
ATOM 1604 C C . LYS A 1 203 ? 2.761 17.519 0.670 1.00 64.31 203 LYS A C 1
ATOM 1606 O O . LYS A 1 203 ? 1.552 17.417 0.853 1.00 64.31 203 LYS A O 1
ATOM 1611 N N . ILE A 1 204 ? 3.300 17.533 -0.550 1.00 74.12 204 ILE A N 1
ATOM 1612 C CA . ILE A 1 204 ? 2.533 17.350 -1.789 1.00 74.12 204 ILE A CA 1
ATOM 1613 C C . ILE A 1 204 ? 2.705 15.901 -2.253 1.00 74.12 204 ILE A C 1
ATOM 1615 O O . ILE A 1 204 ? 3.826 15.418 -2.392 1.00 74.12 204 ILE A O 1
ATOM 1619 N N . GLN A 1 205 ? 1.590 15.208 -2.472 1.00 79.25 205 GLN A N 1
ATOM 1620 C CA . GLN A 1 205 ? 1.554 13.770 -2.735 1.00 79.25 205 GLN A CA 1
ATOM 1621 C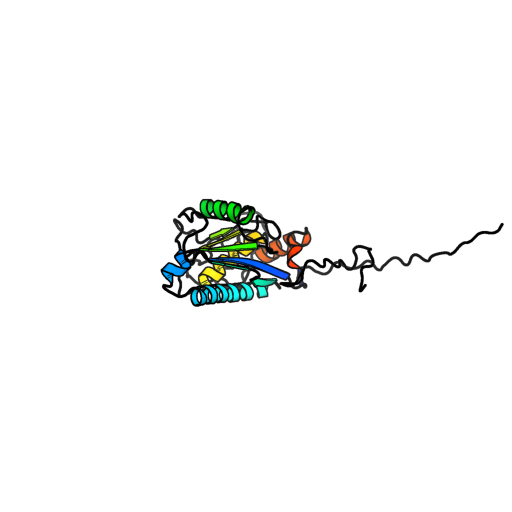 C . GLN A 1 205 ? 1.818 13.389 -4.206 1.00 79.25 205 GLN A C 1
ATOM 1623 O O . GLN A 1 205 ? 1.120 13.933 -5.064 1.00 79.25 205 GLN A O 1
ATOM 1628 N N . PRO A 1 206 ? 2.726 12.419 -4.486 1.00 85.69 206 PRO A N 1
ATOM 1629 C CA . PRO A 1 206 ? 3.042 11.862 -5.818 1.00 85.69 206 PRO A CA 1
ATOM 1630 C C . PRO A 1 206 ? 1.877 11.209 -6.533 1.00 85.69 206 PRO A C 1
ATOM 1632 O O . PRO A 1 206 ? 1.078 10.503 -5.925 1.00 85.69 206 PRO A O 1
ATOM 1635 N N . TYR A 1 207 ? 1.821 11.429 -7.848 1.00 86.31 207 TYR A N 1
ATOM 1636 C CA . TYR A 1 207 ? 0.831 10.836 -8.744 1.00 86.31 207 TYR A CA 1
ATOM 1637 C C . TYR A 1 207 ? 1.467 9.918 -9.784 1.00 86.31 207 TYR A C 1
ATOM 1639 O O . TYR A 1 207 ? 0.811 8.996 -10.272 1.00 86.31 207 TYR A O 1
ATOM 1647 N N . HIS A 1 208 ? 2.732 10.164 -10.128 1.00 90.88 208 HIS A N 1
ATOM 1648 C CA . HIS A 1 208 ? 3.451 9.423 -11.153 1.00 90.88 208 HIS A CA 1
ATOM 1649 C C . HIS A 1 208 ? 4.586 8.584 -10.565 1.00 90.88 208 HIS A C 1
ATOM 1651 O O . HIS A 1 208 ? 5.285 8.965 -9.623 1.00 90.88 208 HIS A O 1
ATOM 1657 N N . PHE A 1 209 ? 4.786 7.422 -11.177 1.00 93.19 209 PHE A N 1
ATOM 1658 C CA . PHE A 1 209 ? 5.992 6.623 -11.006 1.00 93.19 209 PHE A CA 1
ATOM 1659 C C . PHE A 1 209 ? 7.135 7.213 -11.835 1.00 93.19 209 PHE A C 1
ATOM 1661 O O . PHE A 1 209 ? 6.902 7.772 -12.912 1.00 93.19 209 PHE A O 1
ATOM 1668 N N . SER A 1 210 ? 8.373 7.059 -11.364 1.00 92.25 210 SER A N 1
ATOM 1669 C CA . SER A 1 210 ? 9.540 7.485 -12.133 1.00 92.25 210 SER A CA 1
ATOM 1670 C C . SER A 1 210 ? 9.824 6.508 -13.272 1.00 92.25 210 SER A C 1
ATOM 1672 O O . SER A 1 210 ? 9.379 5.356 -13.275 1.00 92.25 210 SER A O 1
ATOM 1674 N N . THR A 1 211 ? 10.654 6.921 -14.229 1.00 91.12 211 THR A N 1
ATOM 1675 C CA . THR A 1 211 ? 11.133 6.007 -15.275 1.00 91.12 211 THR A CA 1
ATOM 1676 C C . THR A 1 211 ? 11.856 4.779 -14.718 1.00 91.12 211 THR A C 1
ATOM 1678 O O . THR A 1 211 ? 11.806 3.729 -15.356 1.00 91.12 211 THR A O 1
ATOM 1681 N N . CYS A 1 212 ? 12.493 4.876 -13.549 1.00 90.88 212 CYS A N 1
ATOM 1682 C CA . CYS A 1 212 ? 13.162 3.750 -12.897 1.00 90.88 212 CYS A CA 1
ATOM 1683 C C . CYS A 1 212 ? 12.156 2.760 -12.311 1.00 90.88 212 CYS A C 1
ATOM 1685 O O . CYS A 1 212 ? 12.240 1.568 -12.610 1.00 90.88 212 CYS A O 1
ATOM 1687 N N . SER A 1 213 ? 11.138 3.247 -11.595 1.00 93.19 213 SER A N 1
ATOM 1688 C CA . SER A 1 213 ? 10.096 2.374 -11.044 1.00 93.19 213 SER A CA 1
ATOM 1689 C C . SER A 1 213 ? 9.356 1.624 -12.162 1.00 93.19 213 SER A C 1
ATOM 1691 O O . SER A 1 213 ? 9.087 0.428 -12.053 1.00 93.19 213 SER A O 1
ATOM 1693 N N . LEU A 1 214 ? 9.101 2.288 -13.300 1.00 92.88 214 LEU A N 1
ATOM 1694 C CA . LEU A 1 214 ? 8.523 1.636 -14.483 1.00 92.88 214 LEU A CA 1
ATOM 1695 C C . LEU A 1 214 ? 9.431 0.544 -15.057 1.00 92.88 214 LEU A C 1
ATOM 1697 O O . LEU A 1 214 ? 8.944 -0.514 -15.459 1.00 92.88 214 LEU A O 1
ATOM 1701 N N . GLN A 1 215 ? 10.740 0.792 -15.130 1.00 92.50 215 GLN A N 1
ATOM 1702 C CA . GLN A 1 215 ? 11.697 -0.195 -15.628 1.00 92.50 215 GLN A CA 1
ATOM 1703 C C . GLN A 1 215 ? 11.764 -1.424 -14.725 1.00 92.50 215 GLN A C 1
ATOM 1705 O O . GLN A 1 215 ? 11.777 -2.542 -15.248 1.00 92.50 215 GLN A O 1
ATOM 1710 N N . ASP A 1 216 ? 11.767 -1.231 -13.409 1.00 93.69 216 ASP A N 1
ATOM 1711 C CA . ASP A 1 216 ? 11.766 -2.322 -12.437 1.00 93.69 216 ASP A CA 1
ATOM 1712 C C . ASP A 1 216 ? 10.481 -3.148 -12.535 1.00 93.69 216 ASP A C 1
ATOM 1714 O O . ASP A 1 216 ? 10.547 -4.368 -12.702 1.00 93.69 216 ASP A O 1
ATOM 1718 N N . TYR A 1 217 ? 9.319 -2.492 -12.605 1.00 95.06 217 TYR A N 1
ATOM 1719 C CA . TYR A 1 217 ? 8.040 -3.178 -12.798 1.00 95.06 217 TYR A CA 1
ATOM 1720 C C . TYR A 1 217 ? 8.000 -3.999 -14.094 1.00 95.06 217 TYR A C 1
ATOM 1722 O O . TYR A 1 217 ? 7.602 -5.165 -14.106 1.00 95.06 217 TYR A O 1
ATOM 1730 N N . ILE A 1 218 ? 8.472 -3.434 -15.209 1.00 92.44 218 ILE A N 1
ATOM 1731 C CA . ILE A 1 218 ? 8.545 -4.156 -16.487 1.00 92.44 218 ILE A CA 1
ATOM 1732 C C . ILE A 1 218 ? 9.532 -5.328 -16.402 1.00 92.44 218 ILE A C 1
ATOM 1734 O O . ILE A 1 218 ? 9.283 -6.379 -17.000 1.00 92.44 218 ILE A O 1
ATOM 1738 N N . ARG A 1 219 ? 10.656 -5.168 -15.692 1.00 91.62 219 ARG A N 1
ATOM 1739 C CA . ARG A 1 219 ? 11.647 -6.233 -15.488 1.00 91.62 219 ARG A CA 1
ATOM 1740 C C . ARG A 1 219 ? 11.033 -7.389 -14.702 1.00 91.62 219 ARG A C 1
ATOM 1742 O O . ARG A 1 219 ? 11.165 -8.525 -15.155 1.00 91.62 219 ARG A O 1
ATOM 1749 N N . ALA A 1 220 ? 10.310 -7.093 -13.620 1.00 92.06 220 ALA A N 1
ATOM 1750 C CA . ALA A 1 220 ? 9.564 -8.073 -12.835 1.00 92.06 220 ALA A CA 1
ATOM 1751 C C . ALA A 1 220 ? 8.574 -8.857 -13.719 1.00 92.06 220 ALA A C 1
ATOM 1753 O O . ALA A 1 220 ? 8.659 -10.084 -13.814 1.00 92.06 220 ALA A O 1
ATOM 1754 N N . LEU A 1 221 ? 7.731 -8.161 -14.491 1.00 92.06 221 LEU A N 1
ATOM 1755 C CA . LEU A 1 221 ? 6.773 -8.807 -15.400 1.00 92.06 221 LEU A CA 1
ATOM 1756 C C . LEU A 1 221 ? 7.447 -9.699 -16.456 1.00 92.06 221 LEU A C 1
ATOM 1758 O O . LEU A 1 221 ? 6.939 -10.768 -16.798 1.00 92.06 221 LEU A O 1
ATOM 1762 N N . ARG A 1 222 ? 8.606 -9.292 -16.989 1.00 89.12 222 ARG A N 1
ATOM 1763 C CA . ARG A 1 222 ? 9.332 -10.057 -18.021 1.00 89.12 222 ARG A CA 1
ATOM 1764 C C . ARG A 1 222 ? 9.897 -11.379 -17.516 1.00 89.12 222 ARG A C 1
ATOM 1766 O O . ARG A 1 222 ? 9.994 -12.315 -18.310 1.00 89.12 222 ARG A O 1
ATOM 1773 N N . VAL A 1 223 ? 10.269 -11.456 -16.239 1.00 87.88 223 VAL A N 1
ATOM 1774 C CA . VAL A 1 223 ? 10.768 -12.696 -15.619 1.00 87.88 223 VAL A CA 1
ATOM 1775 C C . VAL A 1 223 ? 9.642 -13.586 -15.083 1.00 87.88 223 VAL A C 1
ATOM 1777 O O . VAL A 1 223 ? 9.918 -14.641 -14.522 1.00 87.88 223 VAL A O 1
ATOM 1780 N N . GLY A 1 224 ? 8.378 -13.202 -15.299 1.00 85.00 224 GLY A N 1
ATOM 1781 C CA . GLY A 1 224 ? 7.204 -13.958 -14.858 1.00 85.00 224 GLY A CA 1
ATOM 1782 C C . GLY A 1 224 ? 6.767 -13.651 -13.426 1.00 85.00 224 GLY A C 1
ATOM 1783 O O . GLY A 1 224 ? 5.896 -14.335 -12.898 1.00 85.00 224 GLY A O 1
ATOM 1784 N N . HIS A 1 225 ? 7.331 -12.626 -12.789 1.00 89.50 225 HIS A N 1
ATOM 1785 C CA . HIS A 1 225 ? 6.784 -12.107 -11.541 1.00 89.50 225 HIS A CA 1
ATOM 1786 C C . HIS A 1 225 ? 5.502 -11.316 -11.865 1.00 89.50 225 HIS A C 1
ATOM 1788 O O . HIS A 1 225 ? 5.489 -10.553 -12.828 1.00 89.50 225 HIS A O 1
ATOM 1794 N N . GLY A 1 226 ? 4.402 -11.518 -11.130 1.00 89.31 226 GLY A N 1
ATOM 1795 C CA . GLY A 1 226 ? 3.136 -10.826 -11.423 1.00 89.31 226 GLY A CA 1
ATOM 1796 C C . GLY A 1 226 ? 2.186 -11.533 -12.406 1.00 89.31 226 GLY A C 1
ATOM 1797 O O . GLY A 1 226 ? 1.346 -10.868 -13.003 1.00 89.31 226 GLY A O 1
ATOM 1798 N N . ILE A 1 227 ? 2.296 -12.854 -12.622 1.00 90.06 227 ILE A N 1
ATOM 1799 C CA . ILE A 1 227 ? 1.410 -13.597 -13.554 1.00 90.06 227 ILE A CA 1
ATOM 1800 C C . ILE A 1 227 ? -0.072 -13.550 -13.136 1.00 90.06 227 ILE A C 1
ATOM 1802 O O . ILE A 1 227 ? -0.940 -13.509 -14.005 1.00 90.06 227 ILE A O 1
ATOM 1806 N N . CYS A 1 228 ? -0.362 -13.494 -11.834 1.00 92.06 228 CYS A N 1
ATOM 1807 C CA . CYS A 1 228 ? -1.724 -13.319 -11.316 1.00 92.06 228 CYS A CA 1
ATOM 1808 C C . CYS A 1 228 ? -2.363 -11.987 -11.740 1.00 92.06 228 CYS A C 1
ATOM 1810 O O . CYS A 1 228 ? -3.566 -11.829 -11.701 1.00 92.06 228 CYS A O 1
ATOM 1812 N N . LEU A 1 229 ? -1.584 -11.015 -12.219 1.00 94.38 229 LEU A N 1
ATOM 1813 C CA . LEU A 1 229 ? -2.135 -9.704 -12.548 1.00 94.38 229 LEU A CA 1
ATOM 1814 C C . LEU A 1 229 ? -2.864 -9.670 -13.900 1.00 94.38 229 LEU A C 1
ATOM 1816 O O . LEU A 1 229 ? -3.314 -8.609 -14.334 1.00 94.38 229 LEU A O 1
ATOM 1820 N N . PHE A 1 230 ? -2.914 -10.785 -14.633 1.00 91.06 230 PHE A N 1
ATOM 1821 C CA . PHE A 1 230 ? -3.453 -10.835 -15.995 1.00 91.06 230 PHE A CA 1
ATOM 1822 C C . PHE A 1 230 ? -4.899 -11.352 -16.083 1.00 91.06 230 PHE A C 1
ATOM 1824 O O . PHE A 1 230 ? -5.487 -11.260 -17.166 1.00 91.06 230 PHE A O 1
ATOM 1831 N N . ASN A 1 231 ? -5.499 -11.847 -14.993 1.00 86.69 231 ASN A N 1
ATOM 1832 C CA . ASN A 1 231 ? -6.946 -12.082 -14.919 1.00 86.69 231 ASN A CA 1
ATOM 1833 C C . ASN A 1 231 ? -7.690 -10.812 -14.502 1.00 86.69 231 ASN A C 1
ATOM 1835 O O . ASN A 1 231 ? -7.140 -9.899 -13.892 1.00 86.69 231 ASN A O 1
ATOM 1839 N N . LYS A 1 232 ? -8.968 -10.730 -14.878 1.00 85.62 232 LYS A N 1
ATOM 1840 C CA . LYS A 1 232 ? -9.846 -9.669 -14.383 1.00 85.62 232 LYS A CA 1
ATOM 1841 C C . LYS A 1 232 ? -10.375 -10.034 -12.993 1.00 85.62 232 LYS A C 1
ATOM 1843 O O . LYS A 1 232 ? -10.571 -11.220 -12.730 1.00 85.62 232 LYS A O 1
ATOM 1848 N N . PRO A 1 233 ? -10.723 -9.034 -12.165 1.00 81.81 233 PRO A N 1
ATOM 1849 C CA . PRO A 1 233 ? -11.359 -9.270 -10.879 1.00 81.81 233 PRO A CA 1
ATOM 1850 C C . PRO A 1 233 ? -12.602 -10.148 -11.009 1.00 81.81 233 PRO A C 1
ATOM 1852 O O . PRO A 1 233 ? -13.434 -9.906 -11.891 1.00 81.81 233 PRO A O 1
ATOM 1855 N N . ASN A 1 234 ? -12.746 -11.135 -10.125 1.00 69.94 234 ASN A N 1
ATOM 1856 C CA . ASN A 1 234 ? -13.851 -12.112 -10.116 1.00 69.94 234 ASN A CA 1
ATOM 1857 C C . ASN A 1 234 ? -13.914 -13.041 -11.343 1.00 69.94 234 ASN A C 1
ATOM 1859 O O . ASN A 1 234 ? -14.873 -13.802 -11.494 1.00 69.94 234 ASN A O 1
ATOM 1863 N N . GLN A 1 235 ? -12.911 -13.010 -12.219 1.00 66.44 235 GLN A N 1
ATOM 1864 C CA . GLN A 1 235 ? -12.699 -14.069 -13.191 1.00 66.44 235 GLN A CA 1
ATOM 1865 C C . GLN A 1 235 ? -11.952 -15.184 -12.456 1.00 66.44 235 GLN A C 1
ATOM 1867 O O . GLN A 1 235 ? -10.750 -15.079 -12.237 1.00 66.44 235 GLN A O 1
ATOM 1872 N N . LEU A 1 236 ? -12.682 -16.226 -12.032 1.00 55.97 236 LEU A N 1
ATOM 1873 C CA . LEU A 1 236 ? -12.071 -17.457 -11.516 1.00 55.97 236 LEU A CA 1
ATOM 1874 C C . LEU A 1 236 ? -11.001 -17.914 -12.507 1.00 55.97 236 LEU A C 1
ATOM 1876 O O . LEU A 1 236 ? -11.238 -17.777 -13.708 1.00 55.97 236 LEU A O 1
ATOM 1880 N N . GLU A 1 237 ? -9.864 -18.402 -11.995 1.00 52.91 237 GLU A N 1
ATOM 1881 C CA . GLU A 1 237 ? -8.678 -18.836 -12.747 1.00 52.91 237 GLU A CA 1
ATOM 1882 C C . GLU A 1 237 ? -9.014 -19.871 -13.827 1.00 52.91 237 GLU A C 1
ATOM 1884 O O . GLU A 1 237 ? -8.749 -21.064 -13.724 1.00 52.91 237 GLU A O 1
ATOM 1889 N N . ASP A 1 238 ? -9.596 -19.397 -14.911 1.00 48.28 238 ASP A N 1
ATOM 1890 C CA . ASP A 1 238 ? -9.629 -20.066 -16.180 1.00 48.28 238 ASP A CA 1
ATOM 1891 C C . ASP A 1 238 ? -8.374 -19.541 -16.868 1.00 48.28 238 ASP A C 1
ATOM 1893 O O . ASP A 1 238 ? -8.420 -18.613 -17.683 1.00 48.28 238 ASP A O 1
ATOM 1897 N N . PHE A 1 239 ? -7.211 -20.059 -16.452 1.00 51.72 239 PHE A N 1
ATOM 1898 C CA . PHE A 1 239 ? -5.970 -19.905 -17.205 1.00 51.72 239 PHE A CA 1
ATOM 1899 C C . PHE A 1 239 ? -6.114 -20.674 -18.522 1.00 51.72 239 PHE A C 1
ATOM 1901 O O . PHE A 1 239 ? -5.345 -21.597 -18.794 1.00 51.72 239 PHE A O 1
ATOM 1908 N N . ARG A 1 240 ? -7.094 -20.287 -19.352 1.00 51.16 240 ARG A N 1
ATOM 1909 C CA . ARG A 1 240 ? -7.197 -20.726 -20.733 1.00 51.16 240 ARG A CA 1
ATOM 1910 C C . ARG A 1 240 ? -6.020 -20.140 -21.451 1.00 51.16 240 ARG A C 1
ATOM 1912 O O . ARG A 1 240 ? -5.992 -18.967 -21.844 1.00 51.16 240 ARG A O 1
ATOM 1919 N N . THR A 1 241 ? -4.961 -20.921 -21.472 1.00 50.84 241 THR A N 1
ATOM 1920 C CA . THR A 1 241 ? -3.673 -20.428 -21.901 1.00 50.84 241 THR A CA 1
ATOM 1921 C C . THR A 1 241 ? -3.622 -20.641 -23.392 1.00 50.84 241 THR A C 1
ATOM 1923 O O . THR A 1 241 ? -3.053 -21.619 -23.864 1.00 50.84 241 THR A O 1
ATOM 1926 N N . CYS A 1 242 ? -4.196 -19.702 -24.142 1.00 53.72 242 CYS A N 1
ATOM 1927 C CA . CYS A 1 242 ? -4.137 -19.768 -25.592 1.00 53.72 242 CYS A CA 1
ATOM 1928 C C . CYS A 1 242 ? -2.687 -19.787 -26.073 1.00 53.72 242 CYS A C 1
ATOM 1930 O O . CYS A 1 242 ? -1.996 -18.762 -26.088 1.00 53.72 242 CYS A O 1
ATOM 1932 N N . GLY A 1 243 ? -2.228 -20.969 -26.492 1.00 52.81 243 GLY A N 1
ATOM 1933 C CA . GLY A 1 243 ? -0.835 -21.224 -26.855 1.00 52.81 243 GLY A CA 1
ATOM 1934 C C . GLY A 1 243 ? -0.020 -22.068 -25.867 1.00 52.81 243 GLY A C 1
ATOM 1935 O O . GLY A 1 243 ? 1.199 -22.111 -26.027 1.00 52.81 243 GLY A O 1
ATOM 1936 N N . ASN A 1 244 ? -0.637 -22.761 -24.902 1.00 65.88 244 ASN A N 1
ATOM 1937 C CA . ASN A 1 244 ? 0.003 -23.857 -24.149 1.00 65.88 244 ASN A CA 1
ATOM 1938 C C . ASN A 1 244 ? 0.117 -25.164 -24.971 1.00 65.88 244 ASN A C 1
ATOM 1940 O O . ASN A 1 244 ? 0.782 -26.104 -24.543 1.00 65.88 244 ASN A O 1
ATOM 1944 N N . GLY A 1 245 ? -0.486 -25.213 -26.166 1.00 57.19 245 GLY A N 1
ATOM 1945 C CA . GLY A 1 245 ? -0.468 -26.380 -27.052 1.00 57.19 245 GLY A CA 1
ATOM 1946 C C . GLY A 1 245 ? -1.523 -27.439 -26.721 1.00 57.19 245 GLY A C 1
ATOM 1947 O O . GLY A 1 245 ? -1.483 -28.519 -27.311 1.00 57.19 245 GLY A O 1
ATOM 1948 N N . VAL A 1 246 ? -2.452 -27.137 -25.813 1.00 69.19 246 VAL A N 1
ATOM 1949 C CA . VAL A 1 246 ? -3.618 -27.958 -25.476 1.00 69.19 246 VAL A CA 1
ATOM 1950 C C . VAL A 1 246 ? -4.850 -27.255 -26.043 1.00 69.19 246 VAL A C 1
ATOM 1952 O O . VAL A 1 246 ? -5.041 -26.079 -25.778 1.00 69.19 246 VAL A O 1
ATOM 1955 N N . ILE A 1 247 ? -5.655 -27.954 -26.851 1.00 63.66 247 ILE A N 1
ATOM 1956 C CA . ILE A 1 247 ? -6.936 -27.412 -27.330 1.00 63.66 247 ILE A CA 1
ATOM 1957 C C . ILE A 1 247 ? -7.935 -27.553 -26.186 1.00 63.66 247 ILE A C 1
ATOM 1959 O O . ILE A 1 247 ? -8.292 -28.671 -25.808 1.00 63.66 247 ILE A O 1
ATOM 1963 N N . GLU A 1 248 ? -8.342 -26.423 -25.628 1.00 74.00 248 GLU A N 1
ATOM 1964 C CA . GLU A 1 248 ? -9.338 -26.325 -24.563 1.00 74.00 248 GLU A CA 1
ATOM 1965 C C . GLU A 1 248 ? -10.697 -25.910 -25.150 1.00 74.00 248 GLU A C 1
ATOM 1967 O O . GLU A 1 248 ? -10.774 -25.366 -26.253 1.00 74.00 248 GLU A O 1
ATOM 1972 N N . ASP A 1 249 ? -11.793 -26.175 -24.432 1.00 51.72 249 ASP A N 1
ATOM 1973 C CA . ASP A 1 249 ? -13.140 -25.847 -24.914 1.00 51.72 249 ASP A CA 1
ATOM 1974 C C . ASP A 1 249 ? -13.275 -24.336 -25.190 1.00 51.72 249 ASP A C 1
ATOM 1976 O O . ASP A 1 249 ? -13.256 -23.499 -24.280 1.00 51.72 249 ASP A O 1
ATOM 1980 N N . GLY A 1 250 ? -13.446 -23.987 -26.469 1.00 64.25 250 GLY A N 1
ATOM 1981 C CA . GLY A 1 250 ? -13.564 -22.608 -26.950 1.00 64.25 250 GLY A CA 1
ATOM 1982 C C . GLY A 1 250 ? -12.348 -22.066 -27.714 1.00 64.25 250 GLY A C 1
ATOM 1983 O O . GLY A 1 250 ? -12.398 -20.903 -28.121 1.00 64.25 250 GLY A O 1
ATOM 1984 N N . GLU A 1 251 ? -11.302 -22.873 -27.924 1.00 54.50 251 GLU A N 1
ATOM 1985 C CA . GLU A 1 251 ? -10.197 -22.614 -28.870 1.00 54.50 251 GLU A CA 1
ATOM 1986 C C . GLU A 1 251 ? -10.397 -23.286 -30.236 1.00 54.50 251 GLU A C 1
ATOM 1988 O O . GLU A 1 251 ? -10.000 -22.661 -31.249 1.00 54.50 251 GLU A O 1
#

Foldseek 3Di:
DDDDDDPDPPPPPPPDDDPQPQPAAFEFAEAEEEAQLLCVVVVDDPVVSVVLVVVLVVLLQQLCVLRNYGYDYQHYHYHNPHGPFDDDLAQVVNLVRVLVCLVPPPPDDDGFAYEYEYQDHHPDLDFKAFAALATNHSRRYIYGYPPDSVCSLLSSLVVNLRVLRNLQFAADDPDPPDPDDPDQDDPDPQDASRHPRQCHPVNDGHRHHTPRSSVRNSVCVVVPRRVVRNDDRPPPPPPVPVPPPDDDPPD

Organism: Stegodyphus mimosarum (NCBI:txid407821)

pLDDT: mean 84.52, std 18.09, range [31.23, 98.75]

Sequence (251 aa):
MHEWGFKQFRIRPPTRIKRDVRQVYKFIELALVIDQAMFENRNSTRAEVVSDAIQILNCVDMYFRTVNTRVSVVYVETWAHGDQIEVTADVRQTLLNLLDYTSRKLYKVAKDATHLITGKHFRGSEVGMAVPDSICTAKAVGISEDTNIYEPQLVASTITHMLGHNLGMGHDHSDGTAAGPEDCKCQDWWSCIMSQNILGESKIQPYHFSTCSLQDYIRALRVGHGICLFNKPNQLEDFRTCGNGVIEDGE